Protein AF-A0A6B3RRK7-F1 (afdb_monomer_lite)

Organism: NCBI:txid2709381

Sequence (205 aa):
MFVSITADAVSEKAENPYTFQLMQGVANNYPEVLSYIQDWSSDAKEIDCDFGGHKSELLRVPVNRRLYTRWLNPWLAKQTAALWYYETKEILDKSKRISVTWLPVDTFIFSGAPIKICEILPFVGEMATRSQSFGSKFSYRYSLSNETDFGAFLIIYRDCVAGFAVVAPSEMFIRYNSQIRVGDLFRPVPGRGLEMCLELPLAIV

pLDDT: mean 74.02, std 15.11, range [36.28, 94.56]

Foldseek 3Di:
DKAKDFPCLVDPNVPDVPSVVVVVVCCVVPVVLVVQFPDFPPPWDWDWFDDPNDTTIIIIGDGHCCNQLVPVLVVLQLVVQVVCCVVPVDHADQQKKKFKDKQHQCNVGPPCVVVVVCVVQVDKDWDDDPPDPDPFIWIKTKDADPVFRKMWMWIHGPPRIIMIMIMGGLVVCQVVVVVGDQSRMWGQDPPPGIDGDNDRDHPPD

Structure (mmCIF, N/CA/C/O backbone):
data_AF-A0A6B3RRK7-F1
#
_entry.id   AF-A0A6B3RRK7-F1
#
loop_
_atom_site.group_PDB
_atom_site.id
_atom_site.type_symbol
_atom_site.label_atom_id
_atom_site.label_alt_id
_atom_site.label_comp_id
_atom_site.label_asym_id
_atom_site.label_entity_id
_atom_site.label_seq_id
_atom_site.pdbx_PDB_ins_code
_atom_site.Cartn_x
_atom_site.Cartn_y
_atom_site.Cartn_z
_atom_site.occupancy
_atom_site.B_iso_or_equiv
_atom_site.auth_seq_id
_atom_site.auth_comp_id
_atom_site.auth_asym_id
_atom_site.auth_atom_id
_atom_site.pdbx_PDB_model_num
ATOM 1 N N . MET A 1 1 ? -2.189 -3.900 -17.392 1.00 65.50 1 MET A N 1
ATOM 2 C CA . MET A 1 1 ? -1.811 -2.738 -16.548 1.00 65.50 1 MET A CA 1
ATOM 3 C C . MET A 1 1 ? -0.357 -2.446 -16.864 1.00 65.50 1 MET A C 1
ATOM 5 O O . MET A 1 1 ? 0.286 -3.348 -17.374 1.00 65.50 1 MET A O 1
ATOM 9 N N . PHE A 1 2 ? 0.150 -1.240 -16.638 1.00 64.75 2 PHE A N 1
ATOM 10 C CA . PHE A 1 2 ? 1.550 -0.929 -16.928 1.00 64.75 2 PHE A CA 1
ATOM 11 C C . PHE A 1 2 ? 2.255 -0.431 -15.673 1.00 64.75 2 PHE A C 1
ATOM 13 O O . PHE A 1 2 ? 1.616 0.208 -14.839 1.00 64.75 2 PHE A O 1
ATOM 20 N N . VAL A 1 3 ? 3.550 -0.708 -15.583 1.00 70.38 3 VAL A N 1
ATOM 21 C CA . VAL A 1 3 ? 4.480 -0.114 -14.617 1.00 70.38 3 VAL A CA 1
ATOM 22 C C . VAL A 1 3 ? 5.592 0.585 -15.371 1.00 70.3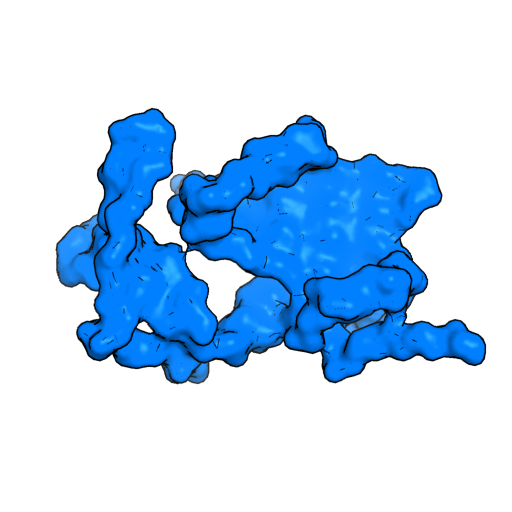8 3 VAL A C 1
ATOM 24 O O . VAL A 1 3 ? 5.990 0.114 -16.432 1.00 70.38 3 VAL A O 1
ATOM 27 N N . SER A 1 4 ? 6.090 1.685 -14.823 1.00 68.06 4 SER A N 1
ATOM 28 C CA . SER A 1 4 ? 7.314 2.315 -15.309 1.00 68.06 4 SER A CA 1
ATOM 29 C C . SER A 1 4 ? 8.470 1.880 -14.419 1.00 68.06 4 SER A C 1
ATOM 31 O O . SER A 1 4 ? 8.371 1.982 -13.197 1.00 68.06 4 SER A O 1
ATOM 33 N N . ILE A 1 5 ? 9.537 1.383 -15.029 1.00 68.06 5 ILE A N 1
ATOM 34 C CA . ILE A 1 5 ? 10.777 0.969 -14.368 1.00 68.06 5 ILE A CA 1
ATOM 35 C C . ILE A 1 5 ? 11.938 1.754 -14.972 1.00 68.06 5 ILE A C 1
ATOM 37 O O . ILE A 1 5 ? 11.874 2.138 -16.136 1.00 68.06 5 ILE A O 1
ATOM 41 N N . THR A 1 6 ? 12.982 2.039 -14.201 1.00 62.84 6 THR A N 1
ATOM 42 C CA . THR A 1 6 ? 14.175 2.710 -14.736 1.00 62.84 6 THR A CA 1
ATOM 43 C C . THR A 1 6 ? 14.865 1.803 -15.754 1.00 62.84 6 THR A C 1
ATOM 45 O O . THR A 1 6 ? 15.020 0.608 -15.501 1.00 62.84 6 THR A O 1
ATOM 48 N N . ALA A 1 7 ? 15.270 2.346 -16.908 1.00 59.44 7 ALA A N 1
ATOM 49 C CA . ALA A 1 7 ? 15.926 1.560 -17.959 1.00 59.44 7 ALA A CA 1
ATOM 50 C C . ALA A 1 7 ? 17.205 0.861 -17.447 1.00 59.44 7 ALA A C 1
ATOM 52 O O . ALA A 1 7 ? 17.462 -0.303 -17.765 1.00 59.44 7 ALA A O 1
ATOM 53 N N . ASP A 1 8 ? 17.932 1.519 -16.540 1.00 55.16 8 ASP A N 1
ATOM 54 C CA . ASP A 1 8 ? 19.133 0.987 -15.887 1.00 55.16 8 ASP A CA 1
ATOM 55 C C . ASP A 1 8 ? 18.874 -0.285 -15.067 1.00 55.16 8 ASP A C 1
ATOM 57 O O . ASP A 1 8 ? 19.744 -1.152 -14.998 1.00 55.16 8 ASP A O 1
ATOM 61 N N . ALA A 1 9 ? 17.679 -0.439 -14.479 1.00 52.75 9 ALA A N 1
ATOM 62 C CA . ALA A 1 9 ? 17.316 -1.619 -13.689 1.00 52.75 9 ALA A CA 1
ATOM 63 C C . ALA A 1 9 ? 17.072 -2.875 -14.545 1.00 52.75 9 ALA A C 1
ATOM 65 O O . ALA A 1 9 ? 16.989 -3.976 -14.001 1.00 52.75 9 ALA A O 1
ATOM 66 N N . VAL A 1 10 ? 16.941 -2.709 -15.865 1.00 49.12 10 VAL A N 1
ATOM 67 C CA . VAL A 1 10 ? 16.565 -3.766 -16.821 1.00 49.12 10 VAL A CA 1
ATOM 68 C C . VAL A 1 10 ? 17.665 -4.035 -17.842 1.00 49.12 10 VAL A C 1
ATOM 70 O O . VAL A 1 10 ? 17.650 -5.069 -18.506 1.00 49.12 10 VAL A O 1
ATOM 73 N N . SER A 1 11 ? 18.628 -3.124 -17.988 1.00 46.59 11 SER A N 1
ATOM 74 C CA . SER A 1 11 ? 19.741 -3.328 -18.908 1.00 46.59 11 SER A CA 1
ATOM 75 C C . SER A 1 11 ? 20.576 -4.551 -18.494 1.00 46.59 11 SER A C 1
ATOM 77 O O . SER A 1 11 ? 20.789 -4.797 -17.308 1.00 46.59 11 SER A O 1
ATOM 79 N N . GLU A 1 12 ? 21.140 -5.291 -19.457 1.00 44.94 12 GLU A N 1
ATOM 80 C CA . GLU A 1 12 ? 22.195 -6.293 -19.184 1.00 44.94 12 GLU A CA 1
ATOM 81 C C . GLU A 1 12 ? 23.424 -5.671 -18.482 1.00 44.94 12 GLU A C 1
ATOM 83 O O . GLU A 1 12 ? 24.279 -6.380 -17.956 1.00 44.94 12 GLU A O 1
ATOM 88 N N . LYS A 1 13 ? 23.488 -4.333 -18.449 1.00 39.78 13 LYS A N 1
ATOM 89 C CA . LYS A 1 13 ? 24.449 -3.508 -17.715 1.00 39.78 13 LYS A CA 1
ATOM 90 C C . LYS A 1 13 ? 23.949 -3.078 -16.333 1.00 39.78 13 LYS A C 1
ATOM 92 O O . LYS A 1 13 ? 24.547 -2.182 -15.746 1.00 39.78 13 LYS A O 1
ATOM 97 N N . ALA A 1 14 ? 22.877 -3.667 -15.799 1.00 48.19 14 ALA A N 1
ATOM 98 C CA . ALA A 1 14 ? 22.476 -3.467 -14.414 1.00 48.19 14 ALA A CA 1
ATOM 99 C C . ALA A 1 14 ? 23.582 -4.034 -13.507 1.00 48.19 14 ALA A C 1
ATOM 101 O O . ALA A 1 14 ? 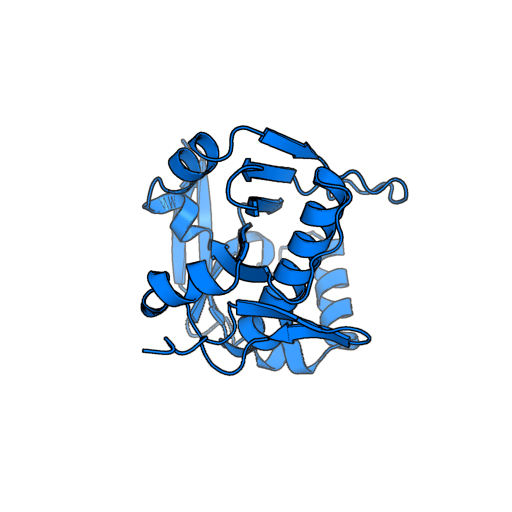23.519 -5.169 -13.037 1.00 48.19 14 ALA A O 1
ATOM 102 N N . GLU A 1 15 ? 24.614 -3.230 -13.252 1.00 48.38 15 GLU A N 1
ATOM 103 C CA . GLU A 1 15 ? 25.769 -3.516 -12.393 1.00 48.38 15 GLU A CA 1
ATOM 104 C C . GLU A 1 15 ? 25.382 -3.588 -10.907 1.00 48.38 15 GLU A C 1
ATOM 106 O O . GLU A 1 15 ? 26.195 -3.332 -10.020 1.00 48.38 15 GLU A O 1
ATOM 111 N N . ASN A 1 16 ? 24.130 -3.930 -10.598 1.00 57.41 16 ASN A N 1
ATOM 112 C CA . ASN A 1 16 ? 23.663 -4.098 -9.239 1.00 57.41 16 ASN A CA 1
ATOM 113 C C . ASN A 1 16 ? 23.412 -5.587 -8.939 1.00 57.41 16 ASN A C 1
ATOM 115 O O . ASN A 1 16 ? 22.267 -6.049 -9.026 1.00 57.41 16 ASN A O 1
ATOM 119 N N . PRO A 1 17 ? 24.461 -6.342 -8.536 1.00 62.97 17 PRO A N 1
ATOM 120 C CA . PRO A 1 17 ? 24.358 -7.736 -8.108 1.00 62.97 17 PRO A CA 1
ATOM 121 C C . PRO A 1 17 ? 23.223 -7.984 -7.114 1.00 62.97 17 PRO A C 1
ATOM 123 O O . PRO A 1 17 ? 22.649 -9.068 -7.086 1.00 62.97 17 PRO A O 1
ATOM 126 N N . TYR A 1 18 ? 22.876 -6.977 -6.310 1.00 64.88 18 TYR A N 1
ATOM 127 C CA . TYR A 1 18 ? 21.825 -7.074 -5.310 1.00 64.88 18 TYR A CA 1
ATOM 128 C C . TYR A 1 18 ? 20.420 -7.146 -5.919 1.00 64.88 18 TYR A C 1
ATOM 130 O O . TYR A 1 18 ? 19.630 -7.993 -5.508 1.00 64.88 18 TYR A O 1
ATOM 138 N N . THR A 1 19 ? 20.097 -6.316 -6.916 1.00 63.78 19 THR A N 1
ATOM 139 C CA . THR A 1 19 ? 18.787 -6.369 -7.594 1.00 63.78 19 THR A CA 1
ATOM 140 C C . THR A 1 19 ? 18.592 -7.722 -8.266 1.00 63.78 19 THR A C 1
ATOM 142 O O . THR A 1 19 ? 17.543 -8.347 -8.117 1.00 63.78 19 THR A O 1
ATOM 145 N N . PHE A 1 20 ? 19.638 -8.225 -8.922 1.00 65.62 20 PHE A N 1
ATOM 146 C CA . PHE A 1 20 ? 19.619 -9.546 -9.536 1.00 65.62 20 PHE A CA 1
ATOM 147 C C . PHE A 1 20 ? 19.437 -10.668 -8.499 1.00 65.62 20 PHE A C 1
ATOM 149 O O . PHE A 1 20 ? 18.592 -11.541 -8.683 1.00 65.62 20 PHE A O 1
ATOM 156 N N . GLN A 1 21 ? 20.151 -10.618 -7.367 1.00 68.94 21 GLN A N 1
ATOM 157 C CA . GLN A 1 21 ? 19.975 -11.569 -6.260 1.00 68.94 21 GLN A CA 1
ATOM 158 C C . GLN A 1 21 ? 18.568 -11.517 -5.653 1.00 68.94 21 GLN A C 1
ATOM 160 O O . GLN A 1 21 ? 17.997 -12.563 -5.348 1.00 68.94 21 GLN A O 1
ATOM 165 N N . LEU A 1 22 ? 17.985 -10.326 -5.495 1.00 69.50 22 LEU A N 1
ATOM 166 C CA . LEU A 1 22 ? 16.604 -10.169 -5.036 1.00 69.50 22 LEU A CA 1
ATOM 167 C C . LEU A 1 22 ? 15.618 -10.784 -6.026 1.00 69.50 22 LEU A C 1
ATOM 169 O O . LEU A 1 22 ? 14.738 -11.538 -5.617 1.00 69.50 22 LEU A O 1
ATOM 173 N N . MET A 1 23 ? 15.776 -10.501 -7.320 1.00 69.69 23 MET A N 1
ATOM 174 C CA . MET A 1 23 ? 14.937 -11.080 -8.369 1.00 69.69 23 MET A CA 1
ATOM 175 C C . MET A 1 23 ? 15.054 -12.604 -8.403 1.00 69.69 23 MET A C 1
ATOM 177 O O . MET A 1 23 ? 14.032 -13.281 -8.469 1.00 69.69 23 MET A O 1
ATOM 181 N N . GLN A 1 24 ? 16.266 -13.153 -8.274 1.00 69.56 24 GLN A N 1
ATOM 182 C CA . GLN A 1 24 ? 16.474 -14.596 -8.128 1.00 69.56 24 GLN A CA 1
ATOM 183 C C . GLN A 1 24 ? 15.821 -15.145 -6.859 1.00 69.56 24 GLN A C 1
ATOM 185 O O . GLN A 1 24 ? 15.190 -16.197 -6.893 1.00 69.56 24 GLN A O 1
ATOM 190 N N . GLY A 1 25 ? 15.925 -14.433 -5.737 1.00 75.19 25 GLY A N 1
ATOM 191 C CA . GLY A 1 25 ? 15.258 -14.803 -4.493 1.00 75.19 25 GLY A CA 1
ATOM 192 C C . GLY A 1 25 ? 13.742 -14.889 -4.665 1.00 75.19 25 GLY A C 1
ATOM 193 O O . GLY A 1 25 ? 13.133 -15.876 -4.254 1.00 75.19 25 GLY A O 1
ATOM 194 N N . VAL A 1 26 ? 13.133 -13.900 -5.323 1.00 76.50 26 VAL A N 1
ATOM 195 C CA . VAL A 1 26 ? 11.700 -13.910 -5.652 1.00 76.50 26 VAL A CA 1
ATOM 196 C C . VAL A 1 26 ? 11.370 -15.064 -6.598 1.00 76.50 26 VAL A C 1
ATOM 198 O O . VAL A 1 26 ? 10.445 -15.817 -6.313 1.00 76.50 26 VAL A O 1
ATOM 201 N N . ALA A 1 27 ? 12.148 -15.250 -7.665 1.00 77.25 27 ALA A N 1
ATOM 202 C CA . ALA A 1 27 ? 11.972 -16.330 -8.635 1.00 77.25 27 ALA A CA 1
ATOM 203 C C . ALA A 1 27 ? 12.003 -17.722 -7.987 1.00 77.25 27 ALA A C 1
ATOM 205 O O . ALA A 1 27 ? 11.181 -18.574 -8.310 1.00 77.25 27 ALA A O 1
ATOM 206 N N . ASN A 1 28 ? 12.928 -17.937 -7.050 1.00 78.62 28 ASN A N 1
ATOM 207 C CA . ASN A 1 28 ? 13.121 -19.223 -6.389 1.00 78.62 28 ASN A CA 1
ATOM 208 C C . ASN A 1 28 ? 12.021 -19.536 -5.369 1.00 78.62 28 ASN A C 1
ATOM 210 O O . ASN A 1 28 ? 11.637 -20.692 -5.223 1.00 78.62 28 ASN A O 1
ATOM 214 N N . ASN A 1 29 ? 11.529 -18.526 -4.646 1.00 80.06 29 ASN A N 1
ATOM 215 C CA . ASN A 1 29 ? 10.513 -18.730 -3.610 1.00 80.06 29 ASN A CA 1
ATOM 216 C C . ASN A 1 29 ? 9.085 -18.681 -4.165 1.00 80.06 29 ASN A C 1
ATOM 218 O O . ASN A 1 29 ? 8.205 -19.348 -3.629 1.00 80.06 29 ASN A O 1
ATOM 222 N N . TYR A 1 30 ? 8.861 -17.895 -5.220 1.00 83.31 30 TYR A N 1
ATOM 223 C CA . TYR A 1 30 ? 7.541 -17.609 -5.780 1.00 83.31 30 TYR A CA 1
ATOM 224 C C . TYR A 1 30 ? 7.589 -17.584 -7.315 1.00 83.31 30 TYR A C 1
ATOM 226 O O . TYR A 1 30 ? 7.363 -16.537 -7.934 1.00 83.31 30 TYR A O 1
ATOM 234 N N . PRO A 1 31 ? 7.901 -18.719 -7.964 1.00 80.94 31 PRO A N 1
ATOM 235 C CA . PRO A 1 31 ? 8.062 -18.786 -9.417 1.00 80.94 31 PRO A CA 1
ATOM 236 C C . PRO A 1 31 ? 6.804 -18.342 -10.179 1.00 80.94 31 PRO A C 1
ATOM 238 O O . PRO A 1 31 ? 6.892 -17.791 -11.276 1.00 80.94 31 PRO A O 1
ATOM 241 N N . GLU A 1 32 ? 5.617 -18.500 -9.590 1.00 81.38 32 GLU A N 1
ATOM 242 C CA . GLU A 1 32 ? 4.356 -18.036 -10.161 1.00 81.38 32 GLU A CA 1
ATOM 243 C C . GLU A 1 32 ? 4.278 -16.512 -10.309 1.00 81.38 32 GLU A C 1
ATOM 245 O O . GLU A 1 32 ? 3.539 -16.025 -11.167 1.00 81.38 32 GLU A O 1
ATOM 250 N N . VAL A 1 33 ? 5.034 -15.746 -9.514 1.00 79.25 33 VAL A N 1
ATOM 251 C CA . VAL A 1 33 ? 5.091 -14.280 -9.617 1.00 79.25 33 VAL A CA 1
ATOM 252 C C . VAL A 1 33 ? 5.673 -13.863 -10.959 1.00 79.25 33 VAL A C 1
ATOM 254 O O . VAL A 1 33 ? 5.165 -12.921 -11.565 1.00 79.25 33 VAL A O 1
ATOM 257 N N . LEU A 1 34 ? 6.662 -14.605 -11.466 1.00 76.62 34 LEU A N 1
ATOM 258 C CA . LEU A 1 34 ? 7.270 -14.333 -12.766 1.00 76.62 34 LEU A CA 1
ATOM 259 C C . LEU A 1 34 ? 6.254 -14.458 -13.903 1.00 76.62 34 LEU A C 1
ATOM 261 O O . LEU A 1 34 ? 6.286 -13.668 -14.835 1.00 76.62 34 LEU A O 1
ATOM 265 N N . SER A 1 35 ? 5.278 -15.366 -13.793 1.00 78.19 35 SER A N 1
ATOM 266 C CA . SER A 1 35 ? 4.213 -15.504 -14.800 1.00 78.19 35 SER A CA 1
ATOM 267 C C . SER A 1 35 ? 3.277 -14.289 -14.885 1.00 78.19 35 SER A C 1
ATOM 269 O O . SER A 1 35 ? 2.560 -14.107 -15.871 1.00 78.19 35 SER A O 1
ATOM 271 N N . TYR A 1 36 ? 3.243 -13.447 -13.847 1.00 75.81 36 TYR A N 1
ATOM 272 C CA . TYR A 1 36 ? 2.464 -12.206 -13.851 1.00 75.81 36 TYR A CA 1
ATOM 273 C C . TYR A 1 36 ? 3.192 -11.052 -14.521 1.00 75.81 36 TYR A C 1
ATOM 275 O O . TYR A 1 36 ? 2.610 -9.983 -14.728 1.00 75.81 36 TYR A O 1
ATOM 283 N N . ILE A 1 37 ? 4.449 -11.275 -14.857 1.00 71.56 37 ILE A N 1
ATOM 284 C CA . ILE A 1 37 ? 5.308 -10.312 -15.476 1.00 71.56 37 ILE A CA 1
ATOM 285 C C . ILE A 1 37 ? 5.429 -10.738 -16.950 1.00 71.56 37 ILE A C 1
ATOM 287 O O . ILE A 1 37 ? 6.001 -11.778 -17.254 1.00 71.56 37 ILE A O 1
ATOM 291 N N . GLN A 1 38 ? 4.748 -10.021 -17.854 1.00 64.44 38 GLN A N 1
ATOM 292 C CA . GLN A 1 38 ? 4.682 -10.399 -19.276 1.00 64.44 38 GLN A CA 1
ATOM 293 C C . GLN A 1 38 ? 6.051 -10.244 -19.940 1.00 64.44 38 GLN A C 1
ATOM 295 O O . GLN A 1 38 ? 6.885 -9.521 -19.415 1.00 64.44 38 GLN A O 1
ATOM 300 N N . ASP A 1 39 ? 6.283 -10.907 -21.073 1.00 60.88 39 ASP A N 1
ATOM 301 C CA . ASP A 1 39 ? 7.553 -10.832 -21.801 1.00 60.88 39 ASP A CA 1
ATOM 302 C C . ASP A 1 39 ? 7.866 -9.367 -22.175 1.00 60.88 39 ASP A C 1
ATOM 304 O O . ASP A 1 39 ? 7.186 -8.764 -23.008 1.00 60.88 39 ASP A O 1
ATOM 308 N N . TRP A 1 40 ? 8.836 -8.755 -21.484 1.00 58.69 40 TRP A N 1
ATOM 309 C CA . TRP A 1 40 ? 9.071 -7.300 -21.486 1.00 58.69 40 TRP A CA 1
ATOM 310 C C . TRP A 1 40 ? 9.437 -6.748 -22.856 1.00 58.69 40 TRP A C 1
ATOM 312 O O . TRP A 1 40 ? 9.195 -5.580 -23.133 1.00 58.69 40 TRP A O 1
ATOM 322 N N . SER A 1 41 ? 10.012 -7.586 -23.710 1.00 57.94 41 SER A N 1
ATOM 323 C CA . SER A 1 41 ? 10.687 -7.180 -24.940 1.00 57.94 41 SER A CA 1
ATOM 324 C C . SER A 1 41 ? 9.751 -6.728 -26.064 1.00 57.94 41 SER A C 1
ATOM 326 O O . SER A 1 41 ? 10.170 -5.951 -26.917 1.00 57.94 41 SER A O 1
ATOM 328 N N . SER A 1 42 ? 8.497 -7.188 -26.087 1.00 58.50 42 SER A N 1
ATOM 329 C CA . SER A 1 42 ? 7.603 -6.977 -27.241 1.00 58.50 42 SER A CA 1
ATOM 330 C C . SER A 1 42 ? 6.716 -5.733 -27.137 1.00 58.50 42 SER A C 1
ATOM 332 O O . SER A 1 42 ? 6.393 -5.135 -28.160 1.00 58.50 42 SER A O 1
ATOM 334 N N . ASP A 1 43 ? 6.375 -5.312 -25.916 1.00 63.41 43 ASP A N 1
ATOM 335 C CA . ASP A 1 43 ? 5.425 -4.221 -25.651 1.00 63.41 43 ASP A CA 1
ATOM 336 C C . ASP A 1 43 ? 5.991 -3.119 -24.734 1.00 63.41 43 ASP A C 1
ATOM 338 O O . ASP A 1 43 ? 5.268 -2.178 -24.377 1.00 63.41 43 ASP A O 1
ATOM 342 N N . ALA A 1 44 ? 7.265 -3.214 -24.327 1.00 68.81 44 ALA A N 1
ATOM 343 C CA . ALA A 1 44 ? 7.902 -2.145 -23.571 1.00 68.81 44 ALA A CA 1
ATOM 344 C C . ALA A 1 44 ? 8.026 -0.877 -24.420 1.00 68.81 44 ALA A C 1
ATOM 346 O O . ALA A 1 44 ? 8.431 -0.912 -25.581 1.00 68.81 44 ALA A O 1
ATOM 347 N N . LYS A 1 45 ? 7.676 0.262 -23.822 1.00 70.44 45 LYS A N 1
ATOM 348 C CA . LYS A 1 45 ? 7.856 1.581 -24.437 1.00 70.44 45 LYS A CA 1
ATOM 349 C C . LYS A 1 45 ? 8.782 2.418 -23.580 1.00 70.44 45 LYS A C 1
ATOM 351 O O . LYS A 1 45 ? 8.516 2.570 -22.390 1.00 70.44 45 LYS A O 1
ATOM 356 N N . GLU A 1 46 ? 9.818 2.972 -24.188 1.00 73.88 46 GLU A N 1
ATOM 357 C CA . GLU A 1 46 ? 10.639 4.004 -23.562 1.00 73.88 46 GLU A CA 1
ATOM 358 C C . GLU A 1 46 ? 9.804 5.274 -23.353 1.00 73.88 46 GLU A C 1
ATOM 360 O O . GLU A 1 46 ? 8.971 5.647 -24.186 1.00 73.88 46 GLU A O 1
ATOM 365 N N . ILE A 1 47 ? 9.979 5.899 -22.193 1.00 72.88 47 ILE A N 1
ATOM 366 C CA . ILE A 1 47 ? 9.323 7.135 -21.788 1.00 72.88 47 ILE A CA 1
ATOM 367 C C . ILE A 1 47 ? 10.378 8.047 -21.180 1.00 72.88 47 ILE A C 1
ATOM 369 O O . ILE A 1 47 ? 10.926 7.753 -20.116 1.00 72.88 47 ILE A O 1
ATOM 373 N N . ASP A 1 48 ? 10.584 9.192 -21.819 1.00 70.06 48 ASP A N 1
ATOM 374 C CA . ASP A 1 48 ? 11.404 10.266 -21.275 1.00 70.06 48 ASP A CA 1
ATOM 375 C C . ASP A 1 48 ? 10.662 10.975 -20.145 1.00 70.06 48 ASP A C 1
ATOM 377 O O . ASP A 1 48 ? 9.536 11.457 -20.314 1.00 70.06 48 ASP A O 1
ATOM 381 N N . CYS A 1 49 ? 11.300 11.046 -18.982 1.00 65.19 49 CYS A N 1
ATOM 382 C CA . CYS A 1 49 ? 10.730 11.642 -17.784 1.00 65.19 49 CYS A CA 1
ATOM 383 C C . CYS A 1 49 ? 11.643 12.751 -17.265 1.00 65.19 49 CYS A C 1
ATOM 3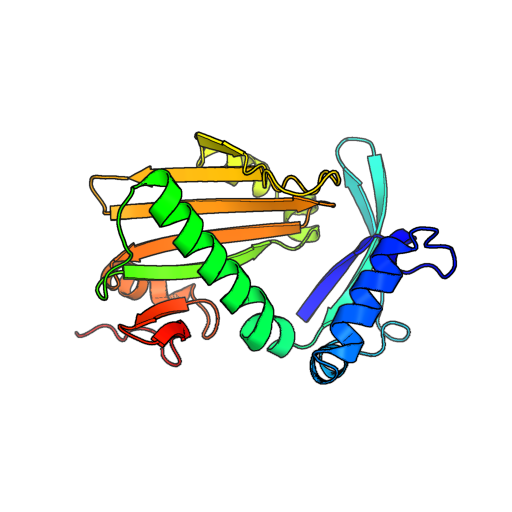85 O O . CYS A 1 49 ? 12.843 12.542 -17.121 1.00 65.19 49 CYS A O 1
ATOM 387 N N . ASP A 1 50 ? 11.079 13.923 -16.968 1.00 63.25 50 ASP A N 1
ATOM 388 C CA . ASP A 1 50 ? 11.812 15.039 -16.366 1.00 63.25 50 ASP A CA 1
ATOM 389 C C . ASP A 1 50 ? 11.496 15.137 -14.866 1.00 63.25 50 ASP A C 1
ATOM 391 O O . ASP A 1 50 ? 10.374 15.445 -14.457 1.00 63.25 50 ASP A O 1
ATOM 395 N N . PHE A 1 51 ? 12.506 14.872 -14.044 1.00 63.84 51 PHE A N 1
ATOM 396 C CA . PHE A 1 51 ? 12.488 14.972 -12.591 1.00 63.84 51 PHE A CA 1
ATOM 397 C C . PHE A 1 51 ? 13.078 16.314 -12.138 1.00 63.84 51 PHE A C 1
ATOM 399 O O . PHE A 1 51 ? 14.148 16.366 -11.532 1.00 63.84 51 PHE A O 1
ATOM 406 N N . GLY A 1 52 ? 12.393 17.419 -12.442 1.00 58.34 52 GLY A N 1
ATOM 407 C CA . GLY A 1 52 ? 12.798 18.750 -11.973 1.00 58.34 52 GLY A CA 1
ATOM 408 C C . GLY A 1 52 ? 14.149 19.214 -12.531 1.00 58.34 52 GLY A C 1
ATOM 409 O O . GLY A 1 52 ? 14.962 19.765 -11.794 1.00 58.34 52 GLY A O 1
ATOM 410 N N . GLY A 1 53 ? 14.389 18.974 -13.820 1.00 58.12 53 GLY A N 1
ATOM 411 C CA . GLY A 1 53 ? 15.632 19.264 -14.536 1.00 58.12 53 GLY A CA 1
ATOM 412 C C . GLY A 1 53 ? 16.505 18.029 -14.783 1.00 58.12 53 GLY A C 1
ATOM 413 O O . GLY A 1 53 ? 17.479 18.111 -15.533 1.00 58.12 53 GLY A O 1
ATOM 414 N N . HIS A 1 54 ? 16.162 16.883 -14.189 1.00 58.31 54 HIS A N 1
ATOM 415 C CA . HIS A 1 54 ? 16.846 15.612 -14.408 1.00 58.31 54 HIS A CA 1
ATOM 416 C C . HIS A 1 54 ? 16.045 14.731 -15.361 1.00 58.31 54 HIS A C 1
ATOM 418 O O . HIS A 1 54 ? 15.026 14.161 -14.983 1.00 58.31 54 HIS A O 1
ATOM 424 N N . LYS A 1 55 ? 16.519 14.601 -16.600 1.00 65.38 55 LYS A N 1
ATOM 425 C CA . LYS A 1 55 ? 15.939 13.659 -17.558 1.00 65.38 55 LYS A CA 1
ATOM 426 C C . LYS A 1 55 ? 16.372 12.238 -17.214 1.00 65.38 55 LYS A C 1
ATOM 428 O O . LYS A 1 55 ? 17.571 11.986 -17.124 1.00 65.38 55 LYS A O 1
ATOM 433 N N . SER A 1 56 ? 15.410 11.334 -17.084 1.00 67.62 56 SER A N 1
ATOM 434 C CA . SER A 1 56 ? 15.665 9.898 -16.981 1.00 67.62 56 SER A CA 1
ATOM 435 C C . SER A 1 56 ? 14.795 9.128 -17.964 1.00 67.62 56 SER A C 1
ATOM 437 O O . SER A 1 56 ? 13.636 9.479 -18.198 1.00 67.62 56 SER A O 1
ATOM 439 N N . GLU A 1 57 ? 15.352 8.043 -18.489 1.00 68.06 57 GLU A N 1
ATOM 440 C CA . GLU A 1 57 ? 14.667 7.114 -19.382 1.00 68.06 57 GLU A CA 1
ATOM 441 C C . GLU A 1 57 ? 13.988 6.013 -18.556 1.00 68.06 57 GLU A C 1
ATOM 443 O O . GLU A 1 57 ? 14.624 5.291 -17.776 1.00 68.06 57 GLU A O 1
ATOM 448 N N . LEU A 1 58 ? 12.667 5.896 -18.698 1.00 73.88 58 LEU A N 1
ATOM 449 C CA . LEU A 1 58 ? 11.881 4.827 -18.087 1.00 73.88 58 LEU A CA 1
ATOM 450 C C . LEU A 1 58 ? 11.379 3.858 -19.152 1.00 73.88 58 LEU A C 1
ATOM 452 O O . LEU A 1 58 ? 10.967 4.262 -20.232 1.00 73.88 58 LEU A O 1
ATOM 456 N N . LEU A 1 59 ? 11.311 2.578 -18.812 1.00 73.56 59 LEU A N 1
ATOM 457 C CA . LEU A 1 59 ? 10.624 1.562 -19.596 1.00 73.56 59 LEU A CA 1
ATOM 458 C C . LEU A 1 59 ? 9.234 1.330 -19.015 1.00 73.56 59 LEU A C 1
ATOM 460 O O . LEU A 1 59 ? 9.075 0.975 -17.848 1.00 73.56 59 LEU A O 1
ATOM 464 N N . ARG A 1 60 ? 8.202 1.504 -19.837 1.00 74.44 60 ARG A N 1
ATOM 465 C CA . ARG A 1 60 ? 6.829 1.153 -19.488 1.00 74.44 60 ARG A CA 1
ATOM 466 C C . ARG A 1 60 ? 6.552 -0.281 -19.885 1.00 74.44 60 ARG A C 1
ATOM 468 O O . ARG A 1 60 ? 6.432 -0.580 -21.066 1.00 74.44 60 ARG A O 1
ATOM 475 N N . VAL A 1 61 ? 6.375 -1.139 -18.893 1.00 75.56 61 VAL A N 1
ATOM 476 C CA . VAL A 1 61 ? 6.242 -2.584 -19.059 1.00 75.56 61 VAL A CA 1
ATOM 477 C C . VAL A 1 61 ? 4.825 -3.037 -18.715 1.00 75.56 61 VAL A C 1
ATOM 479 O O . VAL A 1 61 ? 4.280 -2.621 -17.682 1.00 75.56 61 VAL A O 1
ATOM 482 N N . PRO A 1 62 ? 4.190 -3.882 -19.545 1.00 72.94 62 PRO A N 1
ATOM 483 C CA . PRO A 1 62 ? 2.897 -4.440 -19.205 1.00 72.94 62 PRO A CA 1
ATOM 484 C C . PRO A 1 62 ? 3.033 -5.501 -18.104 1.00 72.94 62 PRO A C 1
ATOM 486 O O . PRO A 1 62 ? 3.863 -6.405 -18.142 1.00 72.94 62 PRO A O 1
ATOM 489 N N . VAL A 1 63 ? 2.172 -5.394 -17.098 1.00 77.12 63 VAL A N 1
ATOM 490 C CA . VAL A 1 63 ? 2.082 -6.330 -15.978 1.00 77.12 63 VAL A CA 1
ATOM 491 C C . VAL A 1 63 ? 0.659 -6.830 -15.800 1.00 77.12 63 VAL A C 1
ATOM 493 O O . VAL A 1 63 ? -0.341 -6.114 -15.996 1.00 77.12 63 VAL A O 1
ATOM 496 N N . ASN A 1 64 ? 0.563 -8.094 -15.399 1.00 83.06 64 ASN A N 1
ATOM 497 C CA . ASN A 1 64 ? -0.698 -8.730 -15.087 1.00 83.06 64 ASN A CA 1
ATOM 498 C C . ASN A 1 64 ? -1.263 -8.138 -13.790 1.00 83.06 64 ASN A C 1
ATOM 500 O O . ASN A 1 64 ? -0.590 -8.079 -12.761 1.00 83.06 64 ASN A O 1
ATOM 504 N N . ARG A 1 65 ? -2.547 -7.763 -13.810 1.00 81.25 65 ARG A N 1
ATOM 505 C CA . ARG A 1 65 ? -3.257 -7.227 -12.636 1.00 81.25 65 ARG A CA 1
ATOM 506 C C . ARG A 1 65 ? -3.178 -8.159 -11.419 1.00 81.25 65 ARG A C 1
ATOM 508 O O . ARG A 1 65 ? -3.236 -7.682 -10.290 1.00 81.25 65 ARG A O 1
ATOM 515 N N . ARG A 1 66 ? -3.013 -9.470 -11.631 1.00 84.38 66 ARG A N 1
ATOM 516 C CA . ARG A 1 66 ? -2.852 -10.459 -10.555 1.00 84.38 66 ARG A CA 1
ATOM 517 C C . ARG A 1 66 ? -1.644 -10.184 -9.661 1.00 84.38 66 ARG A C 1
ATOM 519 O O . ARG A 1 66 ? -1.741 -10.481 -8.474 1.00 84.38 66 ARG A O 1
ATOM 526 N N . LEU A 1 67 ? -0.569 -9.586 -10.185 1.00 84.00 67 LEU A N 1
ATOM 527 C CA . LEU A 1 67 ? 0.583 -9.168 -9.381 1.00 84.00 67 LEU A CA 1
ATOM 528 C C . LEU A 1 67 ? 0.151 -8.183 -8.287 1.00 84.00 67 LEU A C 1
ATOM 530 O O . LEU A 1 67 ? 0.464 -8.361 -7.115 1.00 84.00 67 LEU A O 1
ATOM 534 N N . TYR A 1 68 ? -0.669 -7.199 -8.649 1.00 85.00 68 TYR A N 1
ATOM 535 C CA . TYR A 1 68 ? -1.194 -6.231 -7.693 1.00 85.00 68 TYR A CA 1
ATOM 536 C C . TYR A 1 68 ? -2.130 -6.877 -6.686 1.00 85.00 68 TYR A C 1
ATOM 538 O O . TYR A 1 68 ? -1.888 -6.827 -5.485 1.00 85.00 68 TYR A O 1
ATOM 546 N N . THR A 1 69 ? -3.173 -7.547 -7.168 1.00 84.69 69 THR A N 1
ATOM 547 C CA . THR A 1 69 ? -4.236 -8.042 -6.287 1.00 84.69 69 THR A CA 1
ATOM 548 C C . THR A 1 69 ? -3.777 -9.173 -5.367 1.00 84.69 69 THR A C 1
ATOM 550 O O . THR A 1 69 ? -4.331 -9.332 -4.287 1.00 84.69 69 THR A O 1
ATOM 553 N N . ARG A 1 70 ? -2.796 -9.989 -5.785 1.00 85.31 70 ARG A N 1
ATOM 554 C CA . ARG A 1 70 ? -2.337 -11.156 -5.008 1.00 85.31 70 ARG A CA 1
ATOM 555 C C . ARG A 1 70 ? -1.077 -10.892 -4.187 1.00 85.31 70 ARG A C 1
ATOM 557 O O . ARG A 1 70 ? -0.878 -11.592 -3.202 1.00 85.31 70 ARG A O 1
ATOM 564 N N . TRP A 1 71 ? -0.261 -9.907 -4.567 1.00 86.25 71 TRP A N 1
ATOM 565 C CA . TRP A 1 71 ? 1.041 -9.666 -3.938 1.00 86.25 71 TRP A CA 1
ATOM 566 C C . TRP A 1 71 ? 1.186 -8.240 -3.424 1.00 86.25 71 TRP A C 1
ATOM 568 O O . TRP A 1 71 ? 1.279 -8.032 -2.214 1.00 86.25 71 TRP A O 1
ATOM 578 N N . LEU A 1 72 ? 1.164 -7.253 -4.323 1.00 87.44 72 LEU A N 1
ATOM 579 C CA . LEU A 1 72 ? 1.543 -5.883 -3.970 1.00 87.44 72 LEU A CA 1
ATOM 580 C C . LEU A 1 72 ? 0.509 -5.186 -3.074 1.00 87.44 72 LEU A C 1
ATOM 582 O O . LEU A 1 72 ? 0.883 -4.562 -2.085 1.00 87.44 72 LEU A O 1
ATOM 586 N N . ASN A 1 73 ? -0.787 -5.304 -3.371 1.00 91.19 73 ASN A N 1
ATOM 587 C CA . ASN A 1 73 ? -1.847 -4.697 -2.561 1.00 91.19 73 ASN A CA 1
ATOM 588 C C . ASN A 1 73 ? -1.938 -5.333 -1.160 1.00 91.19 73 ASN A C 1
ATOM 590 O O . ASN A 1 73 ? -1.940 -4.583 -0.183 1.00 91.19 73 ASN A O 1
ATOM 594 N N . PRO A 1 74 ? -1.932 -6.678 -1.007 1.00 91.62 74 PRO A N 1
ATOM 595 C CA . PRO A 1 74 ? -1.862 -7.295 0.318 1.00 91.62 74 PRO A CA 1
ATOM 596 C C . PRO A 1 74 ? -0.627 -6.880 1.123 1.00 91.62 74 PRO A C 1
ATOM 598 O O . PRO A 1 74 ? -0.712 -6.725 2.341 1.00 91.62 74 PRO A O 1
ATOM 601 N N . TRP A 1 75 ? 0.523 -6.705 0.468 1.00 90.38 75 TRP A N 1
ATOM 602 C CA . TRP A 1 75 ? 1.745 -6.244 1.125 1.00 90.38 75 TRP A CA 1
ATOM 603 C C . TRP A 1 75 ? 1.624 -4.798 1.613 1.00 90.38 75 TRP A C 1
ATOM 605 O O . TRP A 1 75 ? 1.900 -4.528 2.782 1.00 90.38 75 TRP A O 1
ATOM 615 N N . LEU A 1 76 ? 1.133 -3.898 0.757 1.00 92.06 76 LEU A N 1
ATOM 616 C CA . LEU A 1 76 ? 0.889 -2.501 1.107 1.00 92.06 76 LEU A CA 1
ATOM 617 C C . LEU A 1 76 ? -0.113 -2.387 2.265 1.00 92.06 76 LEU A C 1
ATOM 619 O O . LEU A 1 76 ? 0.168 -1.708 3.244 1.00 92.06 76 LEU A O 1
ATOM 623 N N . ALA A 1 77 ? -1.215 -3.142 2.232 1.00 94.31 77 ALA A N 1
ATOM 624 C CA . ALA A 1 77 ? -2.211 -3.139 3.305 1.00 94.31 77 ALA A CA 1
ATOM 625 C C . ALA A 1 77 ? -1.623 -3.586 4.655 1.00 94.31 77 ALA A C 1
ATOM 627 O O . ALA A 1 77 ? -1.930 -3.001 5.695 1.00 94.31 77 ALA A O 1
ATOM 628 N N . LYS A 1 78 ? -0.739 -4.595 4.652 1.00 93.38 78 LYS A N 1
ATOM 629 C CA . LYS A 1 78 ? -0.026 -5.041 5.860 1.00 93.38 78 LYS A CA 1
ATOM 630 C C . LYS A 1 78 ? 0.916 -3.968 6.397 1.00 93.38 78 LYS A C 1
ATOM 632 O O . LYS A 1 78 ? 0.956 -3.764 7.608 1.00 93.38 78 LYS A O 1
ATOM 637 N N . GLN A 1 79 ? 1.645 -3.272 5.525 1.00 92.62 79 GLN A N 1
ATOM 638 C CA . GLN A 1 79 ? 2.477 -2.145 5.952 1.00 92.62 79 GLN A CA 1
ATOM 639 C C . GLN A 1 79 ? 1.639 -1.020 6.535 1.00 92.62 79 GLN A C 1
ATOM 641 O O . GLN A 1 79 ? 1.969 -0.523 7.603 1.00 92.62 79 GLN A O 1
ATOM 646 N N . THR A 1 80 ? 0.526 -0.664 5.895 1.00 94.00 80 THR A N 1
ATOM 647 C CA . THR A 1 80 ? -0.390 0.350 6.418 1.00 94.00 80 THR A CA 1
ATOM 648 C C . THR A 1 80 ? -0.935 -0.039 7.787 1.00 94.00 80 THR A C 1
ATOM 650 O O . THR A 1 80 ? -0.963 0.800 8.676 1.00 94.00 80 THR A O 1
ATOM 653 N N . ALA A 1 81 ? -1.305 -1.304 8.006 1.00 94.56 81 ALA A N 1
ATOM 654 C CA . ALA A 1 81 ? -1.730 -1.773 9.325 1.00 94.56 81 ALA A CA 1
ATOM 655 C C . ALA A 1 81 ? -0.616 -1.662 10.381 1.00 94.56 81 ALA A C 1
ATOM 657 O O . ALA A 1 81 ? -0.879 -1.274 11.519 1.00 94.56 81 ALA A O 1
ATOM 658 N N . ALA A 1 82 ? 0.628 -1.975 10.008 1.00 92.81 82 ALA A N 1
ATOM 659 C CA . ALA A 1 82 ? 1.777 -1.817 10.893 1.00 92.81 82 ALA A CA 1
ATOM 660 C C . ALA A 1 82 ? 2.059 -0.339 11.211 1.00 92.81 82 ALA A C 1
ATOM 662 O O . ALA A 1 82 ? 2.312 -0.009 12.367 1.00 92.81 82 ALA A O 1
ATOM 663 N N . LEU A 1 83 ? 1.971 0.546 10.214 1.00 92.06 83 LEU A N 1
ATOM 664 C CA . LEU A 1 83 ? 2.126 1.993 10.381 1.00 92.06 83 LEU A CA 1
ATOM 665 C C . LEU A 1 83 ? 1.006 2.581 11.236 1.00 92.06 83 LEU A C 1
ATOM 667 O O . LEU A 1 83 ? 1.285 3.349 12.149 1.00 92.06 83 LEU A O 1
ATOM 671 N N . TRP A 1 84 ? -0.240 2.158 11.015 1.00 92.69 84 TRP A N 1
ATOM 672 C CA . TRP A 1 84 ? -1.372 2.532 11.857 1.00 92.69 84 TRP A CA 1
ATOM 673 C C . TRP A 1 84 ? -1.089 2.211 13.322 1.00 92.69 84 TRP A C 1
ATOM 675 O O . TRP A 1 84 ? -1.157 3.099 14.167 1.00 92.69 84 TRP A O 1
ATOM 685 N N . TYR A 1 85 ? -0.710 0.966 13.625 1.00 92.81 85 TYR A N 1
ATOM 686 C CA . TYR A 1 85 ? -0.367 0.573 14.991 1.00 92.81 85 TYR A CA 1
ATOM 687 C C . TYR A 1 85 ? 0.846 1.345 15.521 1.00 92.81 85 TYR A C 1
ATOM 689 O O . TYR A 1 85 ? 0.881 1.726 16.688 1.00 92.81 85 TYR A O 1
ATOM 697 N N . TYR A 1 86 ? 1.853 1.592 14.684 1.00 90.94 86 TYR A N 1
ATOM 698 C CA . TYR A 1 86 ? 3.041 2.327 15.095 1.00 90.94 86 TYR A CA 1
ATOM 699 C C . TYR A 1 86 ? 2.707 3.759 15.532 1.00 90.94 86 TYR A C 1
ATOM 701 O O . TYR A 1 86 ? 3.189 4.175 16.587 1.00 90.94 86 TYR A O 1
ATOM 709 N N . GLU A 1 87 ? 1.855 4.462 14.787 1.00 89.56 87 GLU A N 1
ATOM 710 C CA . GLU A 1 87 ? 1.486 5.854 15.071 1.00 89.56 87 GLU A CA 1
ATOM 711 C C . GLU A 1 87 ? 0.399 5.985 16.149 1.00 89.56 87 GLU A C 1
ATOM 713 O O . GLU A 1 87 ? 0.493 6.851 17.013 1.00 89.56 87 GLU A O 1
ATOM 718 N N . THR A 1 88 ? -0.615 5.114 16.145 1.00 90.56 88 THR A N 1
ATOM 719 C CA . THR A 1 88 ? -1.784 5.229 17.046 1.00 90.56 88 THR A CA 1
ATOM 720 C C . THR A 1 88 ? -1.672 4.383 18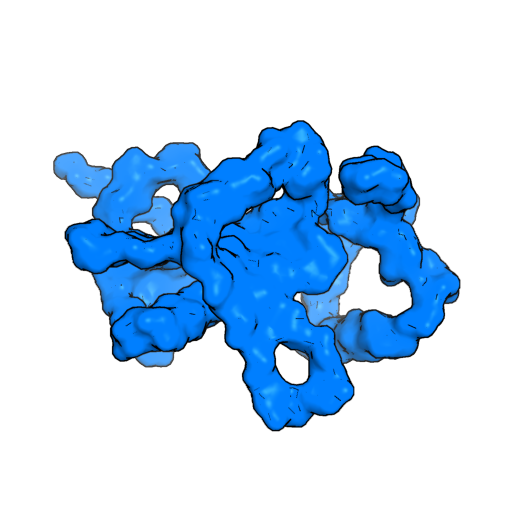.312 1.00 90.56 88 THR A C 1
ATOM 722 O O . THR A 1 88 ? -2.348 4.649 19.298 1.00 90.56 88 THR A O 1
ATOM 725 N N . LYS A 1 89 ? -0.830 3.340 18.294 1.00 91.75 89 LYS A N 1
ATOM 726 C CA . LYS A 1 89 ? -0.804 2.237 19.277 1.00 91.75 89 LYS A CA 1
ATOM 727 C C . LYS A 1 89 ? -2.099 1.423 19.350 1.00 91.75 89 LYS A C 1
ATOM 729 O O . LYS A 1 89 ? -2.244 0.586 20.240 1.00 91.75 89 LYS A O 1
ATOM 734 N N . GLU A 1 90 ? -2.993 1.591 18.381 1.00 91.19 90 GLU A N 1
ATOM 735 C CA . GLU A 1 90 ? -4.257 0.871 18.300 1.00 91.19 90 GLU A CA 1
ATOM 736 C C . GLU A 1 90 ? -4.200 -0.258 17.275 1.00 91.19 90 GLU A C 1
ATOM 738 O O . GLU A 1 90 ? -3.613 -0.140 16.196 1.00 91.19 90 GLU A O 1
ATOM 743 N N . ILE A 1 91 ? -4.844 -1.375 17.602 1.00 90.81 91 ILE A N 1
ATOM 744 C CA . ILE A 1 91 ? -5.032 -2.478 16.660 1.00 90.81 91 ILE A CA 1
ATOM 745 C C . ILE A 1 91 ? -6.261 -2.171 15.806 1.00 90.81 91 ILE A C 1
ATOM 747 O O . ILE A 1 91 ? -7.314 -1.814 16.329 1.00 90.81 91 ILE A O 1
ATOM 751 N N . LEU A 1 92 ? -6.140 -2.360 14.490 1.00 90.88 92 LEU A N 1
ATOM 752 C CA . LEU A 1 92 ? -7.264 -2.240 13.566 1.00 90.88 92 LEU A CA 1
ATOM 753 C C . LEU A 1 92 ? -8.368 -3.244 13.909 1.00 90.88 92 LEU A C 1
ATOM 755 O O . LEU A 1 92 ? -8.182 -4.457 13.784 1.00 90.88 92 LEU A O 1
ATOM 759 N N . ASP A 1 93 ? -9.529 -2.734 14.302 1.00 90.12 93 ASP A N 1
ATOM 760 C CA . ASP A 1 93 ? -10.693 -3.554 14.607 1.00 90.12 93 ASP A CA 1
ATOM 761 C C . ASP A 1 93 ? -11.529 -3.890 13.358 1.00 90.12 93 ASP A C 1
ATOM 763 O O . ASP A 1 93 ? -11.340 -3.357 12.263 1.00 90.12 93 ASP A O 1
ATOM 767 N N . LYS A 1 94 ? -12.516 -4.774 13.534 1.00 90.50 94 LYS A N 1
ATOM 768 C CA . LYS A 1 94 ? -13.408 -5.241 12.459 1.00 90.50 94 LYS A CA 1
ATOM 769 C C . LYS A 1 94 ? -14.264 -4.139 11.812 1.00 90.50 94 LYS A C 1
ATOM 771 O O . LYS A 1 94 ? -14.848 -4.397 10.755 1.00 90.50 94 LYS A O 1
ATOM 776 N N . SER A 1 95 ? -14.391 -2.965 12.433 1.00 89.62 95 SER A N 1
ATOM 777 C CA . SER A 1 95 ? -15.163 -1.839 11.895 1.00 89.62 95 SER A CA 1
ATOM 778 C C . SER A 1 95 ? -14.379 -1.068 10.832 1.00 89.62 95 SER A C 1
ATOM 780 O O . SER A 1 95 ? -14.980 -0.492 9.926 1.00 89.62 95 SER A O 1
ATOM 782 N N . LYS A 1 96 ? -13.045 -1.144 10.860 1.00 90.81 96 LYS A N 1
ATOM 783 C CA . LYS A 1 96 ? -12.158 -0.439 9.930 1.00 90.81 96 LYS A CA 1
ATOM 784 C C . LYS A 1 96 ? -11.879 -1.222 8.654 1.00 90.81 96 LYS A C 1
ATOM 786 O O . LYS A 1 96 ? -11.959 -2.455 8.597 1.00 90.81 96 LYS A O 1
ATOM 791 N N . ARG A 1 97 ? -11.518 -0.494 7.603 1.00 93.06 97 ARG A N 1
ATOM 792 C CA . ARG A 1 97 ? -10.984 -1.036 6.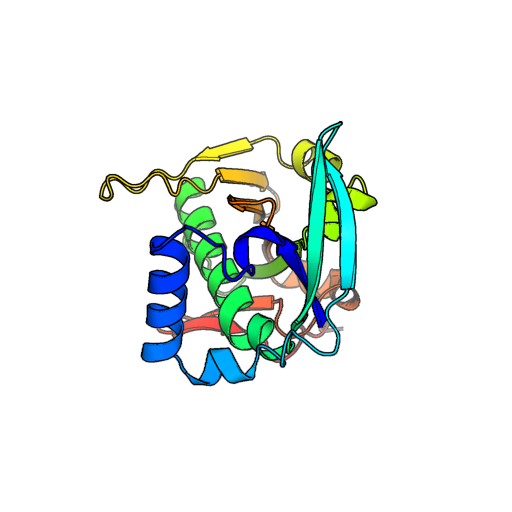350 1.00 93.06 97 ARG A CA 1
ATOM 793 C C . ARG A 1 97 ? -9.739 -0.266 5.942 1.00 93.06 97 ARG A C 1
ATOM 795 O O . ARG A 1 97 ? -9.560 0.884 6.331 1.00 93.06 97 ARG A O 1
ATOM 802 N N . ILE A 1 98 ? -8.912 -0.918 5.135 1.00 94.19 98 ILE A N 1
ATOM 803 C CA . ILE A 1 98 ? -7.739 -0.323 4.504 1.00 94.19 98 ILE A CA 1
ATOM 804 C C . ILE A 1 98 ? -7.969 -0.329 2.998 1.00 94.19 98 ILE A C 1
ATOM 806 O O . ILE A 1 98 ? -8.086 -1.402 2.411 1.00 94.19 98 ILE A O 1
ATOM 810 N N . SER A 1 99 ? -8.032 0.841 2.376 1.00 92.75 99 SER A N 1
ATOM 811 C CA . SER A 1 99 ? -7.950 0.974 0.923 1.00 92.75 99 SER A CA 1
ATOM 812 C C . SER A 1 99 ? -6.508 1.254 0.539 1.00 92.75 99 SER A C 1
ATOM 814 O O . SER A 1 99 ? -5.868 2.096 1.161 1.00 92.75 99 SER A O 1
ATOM 816 N N . VAL A 1 100 ? -5.999 0.590 -0.490 1.00 91.81 100 VAL A N 1
ATOM 817 C CA . VAL A 1 100 ? -4.632 0.772 -0.977 1.00 91.81 100 VAL A CA 1
ATOM 818 C C . VAL A 1 100 ? -4.638 1.057 -2.466 1.00 91.81 100 VAL A C 1
ATOM 820 O O . VAL A 1 100 ? -5.440 0.507 -3.212 1.00 91.81 100 VAL A O 1
ATOM 823 N N . THR A 1 101 ? -3.720 1.896 -2.913 1.00 87.62 101 THR A N 1
ATOM 824 C CA . THR A 1 101 ? -3.458 2.094 -4.329 1.00 87.62 101 THR A CA 1
ATOM 825 C C . THR A 1 101 ? -1.976 2.332 -4.531 1.00 87.62 101 THR A C 1
ATOM 827 O O . THR A 1 101 ? -1.317 2.996 -3.732 1.00 87.62 101 THR A O 1
ATOM 830 N N . TRP A 1 102 ? -1.437 1.780 -5.606 1.00 85.25 102 TRP A N 1
ATOM 831 C CA . TRP A 1 102 ? -0.080 2.097 -6.015 1.00 85.25 102 TRP A CA 1
ATOM 832 C C . TRP A 1 102 ? -0.109 3.327 -6.896 1.00 85.25 102 TRP A C 1
ATOM 834 O O . TRP A 1 102 ? -0.953 3.444 -7.783 1.00 85.25 102 TRP A O 1
ATOM 844 N N . LEU A 1 103 ? 0.822 4.232 -6.640 1.00 79.69 103 LEU A N 1
ATOM 845 C CA . LEU A 1 103 ? 1.042 5.425 -7.429 1.00 79.69 103 LEU A CA 1
ATOM 846 C C . LEU A 1 103 ? 2.220 5.128 -8.365 1.00 79.69 103 LEU A C 1
ATOM 848 O O . LEU A 1 103 ? 3.371 5.147 -7.918 1.00 79.69 103 LEU A O 1
ATOM 852 N N . PRO A 1 104 ? 1.956 4.761 -9.632 1.00 68.19 104 PRO A N 1
ATOM 853 C CA . PRO A 1 104 ? 3.020 4.535 -10.593 1.00 68.19 104 PRO A CA 1
ATOM 854 C C . PRO A 1 104 ? 3.786 5.835 -10.861 1.00 68.19 104 PRO A C 1
ATOM 856 O O . PRO A 1 104 ? 3.280 6.940 -10.661 1.00 68.19 104 PRO A O 1
ATOM 859 N N . VAL A 1 105 ? 5.038 5.691 -11.290 1.00 66.69 105 VAL A N 1
ATOM 860 C CA . VAL A 1 105 ? 5.983 6.803 -11.467 1.00 66.69 105 VAL A CA 1
ATOM 861 C C . VAL A 1 105 ? 5.437 7.862 -12.440 1.00 66.69 105 VAL A C 1
ATOM 863 O O . VAL A 1 105 ? 5.621 9.054 -12.228 1.00 66.69 105 VAL A O 1
ATOM 866 N N . ASP A 1 106 ? 4.658 7.462 -13.446 1.00 62.09 106 ASP A N 1
ATOM 867 C CA . ASP A 1 106 ? 3.948 8.379 -14.351 1.00 62.09 106 ASP A CA 1
ATOM 868 C C . ASP A 1 106 ? 2.943 9.295 -13.621 1.00 62.09 106 ASP A C 1
ATOM 870 O O . ASP A 1 106 ? 2.821 10.477 -13.942 1.00 62.09 106 ASP A O 1
ATOM 874 N N . THR A 1 107 ? 2.276 8.799 -12.579 1.00 64.81 107 THR A N 1
ATOM 875 C CA . THR A 1 107 ? 1.407 9.606 -11.712 1.00 64.81 107 THR A CA 1
ATOM 876 C C . THR A 1 107 ? 2.230 10.635 -10.945 1.00 64.81 107 THR A C 1
ATOM 878 O O . THR A 1 107 ? 1.767 11.763 -10.758 1.00 64.81 107 THR A O 1
ATOM 881 N N . PHE A 1 108 ? 3.463 10.289 -10.564 1.00 62.00 108 PHE A N 1
ATOM 882 C CA . PHE A 1 108 ? 4.379 11.236 -9.939 1.00 62.00 108 PHE A CA 1
ATOM 883 C C . PHE A 1 108 ? 4.836 12.344 -10.887 1.00 62.00 108 PHE A C 1
ATOM 885 O O . PHE A 1 108 ? 4.906 13.503 -10.482 1.00 62.00 108 PHE A O 1
ATOM 892 N N . ILE A 1 109 ? 5.093 11.992 -12.144 1.00 59.97 109 ILE A N 1
ATOM 893 C CA . ILE A 1 109 ? 5.694 12.887 -13.136 1.00 59.97 109 ILE A CA 1
ATOM 894 C C . ILE A 1 109 ? 4.658 13.815 -13.776 1.00 59.97 109 ILE A C 1
ATOM 896 O O . ILE A 1 109 ? 4.883 15.017 -13.880 1.00 59.97 109 ILE A O 1
ATOM 900 N N . PHE A 1 110 ? 3.511 13.285 -14.207 1.00 56.47 110 PHE A N 1
ATOM 901 C CA . PHE A 1 110 ? 2.647 14.002 -15.152 1.00 56.47 110 PHE A CA 1
ATOM 902 C C . PHE A 1 110 ? 1.452 14.724 -14.515 1.00 56.47 110 PHE A C 1
ATOM 904 O O . PHE A 1 110 ? 0.804 15.523 -15.186 1.00 56.47 110 PHE A O 1
ATOM 911 N N . SER A 1 111 ? 1.125 14.463 -13.244 1.00 56.78 111 SER A N 1
ATOM 912 C CA . SER A 1 111 ? -0.158 14.909 -12.668 1.00 56.78 111 SER A CA 1
ATOM 913 C C . SER A 1 111 ? -0.069 16.009 -11.603 1.00 56.78 111 SER A C 1
ATOM 915 O O . SER A 1 111 ? -1.099 16.552 -11.203 1.00 56.78 111 SER A O 1
ATOM 917 N N . GLY A 1 112 ? 1.125 16.322 -11.083 1.00 53.31 112 GLY A N 1
ATOM 918 C CA . GLY A 1 112 ? 1.288 17.215 -9.922 1.00 53.31 112 GLY A CA 1
ATOM 919 C C . GLY A 1 112 ? 0.617 16.707 -8.630 1.00 53.31 112 GLY A C 1
ATOM 920 O O . GLY A 1 112 ? 0.665 17.379 -7.599 1.00 53.31 112 GLY A O 1
ATOM 921 N N . ALA A 1 113 ? 0.007 15.515 -8.657 1.00 57.56 113 ALA A N 1
ATOM 922 C CA . ALA A 1 113 ? -0.642 14.883 -7.516 1.00 57.56 113 ALA A CA 1
ATOM 923 C C . ALA A 1 113 ? 0.288 14.646 -6.311 1.00 57.56 113 ALA A C 1
ATOM 925 O O . ALA A 1 113 ? -0.190 14.817 -5.191 1.00 57.56 113 ALA A O 1
ATOM 926 N N . PRO A 1 114 ? 1.590 14.325 -6.466 1.00 62.44 114 PRO A N 1
ATOM 927 C CA . PRO A 1 114 ? 2.463 14.087 -5.316 1.00 62.44 114 PRO A CA 1
ATOM 928 C C . PRO A 1 114 ? 2.622 15.297 -4.412 1.00 62.44 114 PRO A C 1
ATOM 930 O O . PRO A 1 114 ? 2.640 15.138 -3.200 1.00 62.44 114 PRO A O 1
ATOM 933 N N . ILE A 1 115 ? 2.712 16.500 -4.986 1.00 65.31 115 ILE A N 1
ATOM 934 C CA . ILE A 1 115 ? 2.885 17.731 -4.209 1.00 65.31 115 ILE A CA 1
ATOM 935 C C . ILE A 1 115 ? 1.633 17.968 -3.366 1.00 65.31 115 ILE A C 1
ATOM 937 O O . ILE A 1 115 ? 1.739 18.111 -2.154 1.00 65.31 115 ILE A O 1
ATOM 941 N N . LYS A 1 116 ? 0.446 17.868 -3.974 1.00 67.19 116 LYS A N 1
ATOM 942 C CA . LYS A 1 116 ? -0.831 18.028 -3.263 1.00 67.19 116 LYS A CA 1
ATOM 943 C C . LYS A 1 116 ? -1.049 16.954 -2.198 1.00 67.19 116 LYS A C 1
ATOM 945 O O . LYS A 1 116 ? -1.490 17.264 -1.099 1.00 67.19 116 LYS A O 1
ATOM 950 N N . ILE A 1 117 ? -0.728 15.692 -2.492 1.00 70.06 117 ILE A N 1
ATOM 951 C CA . ILE A 1 117 ? -0.820 14.609 -1.501 1.00 70.06 117 ILE A CA 1
ATOM 952 C C . ILE A 1 117 ? 0.151 14.883 -0.348 1.00 70.06 117 ILE A C 1
ATOM 954 O O . ILE A 1 117 ? -0.229 14.771 0.812 1.00 70.06 117 ILE A O 1
ATOM 958 N N . CYS A 1 118 ? 1.382 15.296 -0.645 1.00 70.12 118 CYS A N 1
ATOM 959 C CA . CYS A 1 118 ? 2.360 15.673 0.369 1.00 70.12 118 CYS A CA 1
ATOM 960 C C . CYS A 1 118 ? 1.904 16.878 1.208 1.00 70.12 118 CYS A C 1
ATOM 962 O O . CYS A 1 118 ? 2.141 16.874 2.410 1.00 70.12 118 CYS A O 1
ATOM 964 N N . GLU A 1 119 ? 1.245 17.879 0.624 1.00 74.06 119 GLU A N 1
ATOM 965 C CA . GLU A 1 119 ? 0.680 19.030 1.347 1.00 74.06 119 GLU A CA 1
ATOM 966 C C . GLU A 1 119 ? -0.450 18.618 2.305 1.00 74.06 119 GLU A C 1
ATOM 968 O O . GLU A 1 119 ? -0.544 19.145 3.411 1.00 74.06 119 GLU A O 1
ATOM 973 N N . ILE A 1 120 ? -1.278 17.646 1.908 1.00 75.94 120 ILE A N 1
ATOM 974 C CA . ILE A 1 120 ? -2.396 17.123 2.716 1.00 75.94 120 ILE A CA 1
ATOM 975 C C . ILE A 1 120 ? -1.910 16.171 3.826 1.00 75.94 120 ILE A C 1
ATOM 977 O O . ILE A 1 120 ?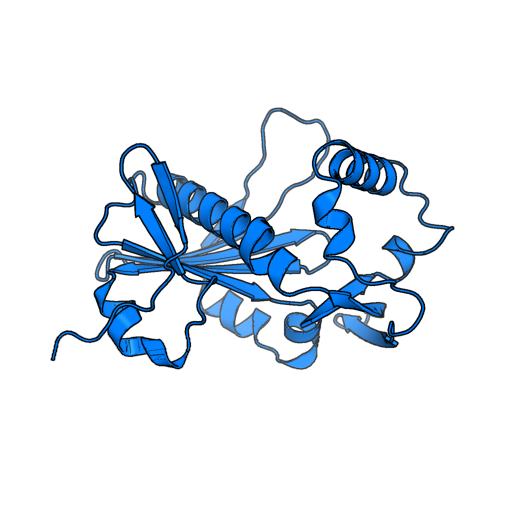 -2.613 15.959 4.816 1.00 75.94 120 ILE A O 1
ATOM 981 N N . LEU A 1 121 ? -0.713 15.594 3.678 1.00 79.88 121 LEU A N 1
ATOM 982 C CA . LEU A 1 121 ? -0.086 14.690 4.646 1.00 79.88 121 LEU A CA 1
ATOM 983 C C . LEU A 1 121 ? 1.090 15.391 5.352 1.00 79.88 121 LEU A C 1
ATOM 985 O O . LEU A 1 121 ? 2.243 15.224 4.937 1.00 79.88 121 LEU A O 1
ATOM 989 N N . PRO A 1 122 ? 0.819 16.192 6.402 1.00 73.12 122 PRO A N 1
ATOM 990 C CA . PRO A 1 122 ? 1.814 17.082 6.993 1.00 73.12 122 PRO A CA 1
ATOM 991 C C . PRO A 1 122 ? 2.868 16.347 7.826 1.00 73.12 122 PRO A C 1
ATOM 993 O O . PRO A 1 122 ? 3.967 16.871 8.007 1.00 73.12 122 PRO A O 1
ATOM 996 N N . PHE A 1 123 ? 2.561 15.153 8.339 1.00 77.12 123 PHE A N 1
ATOM 997 C CA . PHE A 1 123 ? 3.485 14.411 9.190 1.00 77.12 123 PHE A CA 1
ATOM 998 C C . PHE A 1 123 ? 4.418 13.538 8.356 1.00 77.12 123 PHE A C 1
ATOM 1000 O O . PHE A 1 123 ? 4.006 12.913 7.377 1.00 77.12 123 PHE A O 1
ATOM 1007 N N . VAL A 1 124 ? 5.684 13.485 8.767 1.00 76.94 124 VAL A N 1
ATOM 1008 C CA . VAL A 1 124 ? 6.732 12.668 8.148 1.00 76.94 124 VAL A CA 1
ATOM 1009 C C . VAL A 1 124 ? 7.218 11.655 9.175 1.00 76.94 124 VAL A C 1
ATOM 1011 O O . VAL A 1 124 ? 7.605 12.033 10.278 1.00 76.94 124 VAL A O 1
ATOM 1014 N N . GLY A 1 125 ? 7.216 10.382 8.796 1.00 66.81 125 GLY A N 1
ATOM 1015 C CA . GLY A 1 125 ? 7.810 9.301 9.567 1.00 66.81 125 GLY A CA 1
ATOM 1016 C C . GLY A 1 125 ? 8.966 8.646 8.813 1.00 66.81 125 GLY A C 1
ATOM 1017 O O . GLY A 1 125 ? 8.973 8.551 7.582 1.00 66.81 125 GLY A O 1
ATOM 1018 N N . GLU A 1 126 ? 9.954 8.169 9.566 1.00 62.91 126 GLU A N 1
ATOM 1019 C CA . GLU A 1 126 ? 11.060 7.367 9.045 1.00 62.91 126 GLU A CA 1
ATOM 1020 C C . GLU A 1 126 ? 11.117 6.033 9.790 1.00 62.91 126 GLU A C 1
ATOM 1022 O O . GLU A 1 126 ? 11.242 6.000 11.015 1.00 62.91 126 GLU A O 1
ATOM 1027 N N . MET A 1 127 ? 11.072 4.917 9.057 1.00 54.75 127 MET A N 1
ATOM 1028 C CA . MET A 1 127 ? 11.368 3.606 9.632 1.00 54.75 127 MET A CA 1
ATOM 1029 C C . MET A 1 127 ? 12.805 3.205 9.306 1.00 54.75 127 MET A C 1
ATOM 1031 O O . MET A 1 127 ? 13.149 2.895 8.168 1.00 54.75 127 MET A O 1
ATOM 1035 N N . ALA A 1 128 ? 13.646 3.178 10.340 1.00 46.88 128 ALA A N 1
ATOM 1036 C CA . ALA A 1 128 ? 14.958 2.549 10.294 1.00 46.88 128 ALA A CA 1
ATOM 1037 C C . ALA A 1 128 ? 14.881 1.171 10.967 1.00 46.88 128 ALA A C 1
ATOM 1039 O O . ALA A 1 128 ? 14.763 1.060 12.189 1.00 46.88 128 ALA A O 1
ATOM 1040 N N . THR A 1 129 ? 14.956 0.097 10.184 1.00 42.00 129 THR A N 1
ATOM 1041 C CA . THR A 1 129 ? 15.101 -1.264 10.710 1.00 42.00 129 THR A CA 1
ATOM 1042 C C . THR A 1 129 ? 16.489 -1.405 11.340 1.00 42.00 129 THR A C 1
ATOM 1044 O O . THR A 1 129 ? 17.501 -1.437 10.646 1.00 42.00 129 THR A O 1
ATOM 1047 N N . ARG A 1 130 ? 16.552 -1.506 12.675 1.00 36.28 130 ARG A N 1
ATOM 1048 C CA . ARG A 1 130 ? 17.792 -1.546 13.487 1.00 36.28 130 ARG A CA 1
ATOM 1049 C C . ARG A 1 130 ? 18.747 -2.730 13.209 1.00 36.28 130 ARG A C 1
ATOM 1051 O O . ARG A 1 130 ? 19.737 -2.867 13.913 1.00 36.28 130 ARG A O 1
ATOM 1058 N N . SER A 1 131 ? 18.476 -3.586 12.222 1.00 38.94 131 SER A N 1
ATOM 1059 C CA . SER A 1 131 ? 19.158 -4.878 12.042 1.00 38.94 131 SER A CA 1
ATOM 1060 C C . SER A 1 131 ? 19.917 -5.052 10.721 1.00 38.94 131 SER A C 1
ATOM 1062 O O . SER A 1 131 ? 20.470 -6.129 10.507 1.00 38.94 131 SER A O 1
ATOM 1064 N N . GLN A 1 132 ? 19.974 -4.070 9.820 1.00 37.72 132 GLN A N 1
ATOM 1065 C CA . GLN A 1 132 ? 20.743 -4.244 8.583 1.00 37.72 132 GLN A CA 1
ATOM 1066 C C . GLN A 1 132 ? 21.600 -3.023 8.270 1.00 37.72 132 GLN A C 1
ATOM 1068 O O . GLN A 1 132 ? 21.115 -1.900 8.182 1.00 37.72 132 GLN A O 1
ATOM 1073 N N . SER A 1 133 ? 22.888 -3.274 8.043 1.00 36.94 133 SER A N 1
ATOM 1074 C CA . SER A 1 133 ? 23.907 -2.342 7.546 1.00 36.94 133 SER A CA 1
ATOM 1075 C C . SER A 1 133 ? 23.656 -1.859 6.106 1.00 36.94 133 SER A C 1
ATOM 1077 O O . SER A 1 133 ? 24.581 -1.434 5.424 1.00 36.94 133 SER A O 1
ATOM 1079 N N . PHE A 1 134 ? 22.418 -1.926 5.619 1.00 39.41 134 PHE A N 1
ATOM 1080 C CA . PHE A 1 134 ? 22.055 -1.644 4.237 1.00 39.41 134 PHE A CA 1
ATOM 1081 C C . PHE A 1 134 ? 20.846 -0.712 4.223 1.00 39.41 134 PHE A C 1
ATOM 1083 O O . PHE A 1 134 ? 19.741 -1.087 4.603 1.00 39.41 134 PHE A O 1
ATOM 1090 N N . GLY A 1 135 ? 21.087 0.538 3.823 1.00 39.84 135 GLY A N 1
ATOM 1091 C CA . GLY A 1 135 ? 20.157 1.665 3.878 1.00 39.84 135 GLY A CA 1
ATOM 1092 C C . GLY A 1 135 ? 18.936 1.574 2.960 1.00 39.84 135 GLY A C 1
ATOM 1093 O O . GLY A 1 135 ? 18.721 2.465 2.140 1.00 39.84 135 GLY A O 1
ATOM 1094 N N . SER A 1 136 ? 18.092 0.561 3.117 1.00 48.28 136 SER A N 1
ATOM 1095 C CA . SER A 1 136 ? 16.720 0.588 2.601 1.00 48.28 136 SER A CA 1
ATOM 1096 C C . SER A 1 136 ? 15.795 1.262 3.624 1.00 48.28 136 SER A C 1
ATOM 1098 O O . SER A 1 136 ? 14.954 0.640 4.262 1.00 48.28 136 SER A O 1
ATOM 1100 N N . LYS A 1 137 ? 15.985 2.576 3.798 1.00 61.34 137 LYS A N 1
ATOM 1101 C CA . LYS A 1 137 ? 15.024 3.452 4.477 1.00 61.34 137 LYS A CA 1
ATOM 1102 C C . LYS A 1 137 ? 13.900 3.738 3.480 1.00 61.34 137 LYS A C 1
ATOM 1104 O O . LYS A 1 137 ? 14.138 4.463 2.518 1.00 61.34 137 LYS A O 1
ATOM 1109 N N . PHE A 1 138 ? 12.719 3.152 3.653 1.00 70.25 138 PHE A N 1
ATOM 1110 C CA . PHE A 1 138 ? 11.529 3.758 3.055 1.00 70.25 138 PHE A CA 1
ATOM 1111 C C . PHE A 1 138 ? 11.080 4.889 3.983 1.00 70.25 138 PHE A C 1
ATOM 1113 O O . PHE A 1 138 ? 11.184 4.777 5.209 1.00 70.25 138 PHE A O 1
ATOM 1120 N N . SER A 1 139 ? 10.635 5.996 3.406 1.00 79.75 139 SER A N 1
ATOM 1121 C CA . SER A 1 139 ? 10.009 7.079 4.159 1.00 79.75 139 SER A CA 1
ATOM 1122 C C . SER A 1 139 ? 8.502 6.981 3.996 1.00 79.75 139 SER A C 1
ATOM 1124 O O . SER A 1 139 ? 7.995 6.362 3.057 1.00 79.75 139 SER A O 1
ATOM 1126 N N . TYR A 1 140 ? 7.759 7.566 4.925 1.00 86.44 140 TYR A N 1
ATOM 1127 C CA . TYR A 1 140 ? 6.326 7.709 4.745 1.00 86.44 140 TYR A CA 1
ATOM 1128 C C . TYR A 1 140 ? 5.854 9.060 5.247 1.00 86.44 140 TYR A C 1
ATOM 1130 O O . TYR A 1 140 ? 6.435 9.667 6.146 1.00 86.44 140 TYR A O 1
ATOM 1138 N N . ARG A 1 141 ? 4.773 9.530 4.641 1.00 88.31 141 ARG A N 1
ATOM 1139 C CA . ARG A 1 141 ? 3.990 10.649 5.141 1.00 88.31 141 ARG A CA 1
ATOM 1140 C C . ARG A 1 141 ? 2.649 10.159 5.611 1.00 88.31 141 ARG A C 1
ATOM 1142 O O . ARG A 1 141 ? 2.119 9.193 5.060 1.00 88.31 141 ARG A O 1
ATOM 1149 N N . TYR A 1 142 ? 2.096 10.831 6.605 1.00 90.44 142 TYR A N 1
ATOM 1150 C CA . TYR A 1 142 ? 0.791 10.469 7.114 1.00 90.44 142 TYR A CA 1
ATOM 1151 C C . TYR A 1 142 ? -0.016 11.670 7.595 1.00 90.44 142 TYR A C 1
ATOM 1153 O O . TYR A 1 142 ? 0.498 12.767 7.813 1.00 90.44 142 TYR A O 1
ATOM 1161 N N . SER A 1 143 ? -1.314 11.440 7.736 1.00 90.94 143 SER A N 1
ATOM 1162 C CA . SER A 1 143 ? -2.245 12.332 8.412 1.00 90.94 143 SER A CA 1
ATOM 1163 C C . SER A 1 143 ? -3.257 11.478 9.153 1.00 90.94 143 SER A C 1
ATOM 1165 O O . SER A 1 143 ? -3.791 10.530 8.576 1.00 90.94 143 SER A O 1
ATOM 1167 N N . LEU A 1 144 ? -3.485 11.792 10.425 1.00 90.00 144 LEU A N 1
ATOM 1168 C CA . LEU A 1 144 ? -4.454 11.112 11.277 1.00 90.00 144 LEU A CA 1
ATOM 1169 C C . LEU A 1 144 ? -5.504 12.119 11.727 1.00 90.00 144 LEU A C 1
ATOM 1171 O O . LEU A 1 144 ? -5.180 13.255 12.071 1.00 90.00 144 LEU A O 1
ATOM 1175 N N . SER A 1 145 ? -6.753 11.680 11.752 1.00 86.69 145 SER A N 1
ATOM 1176 C CA . SER A 1 145 ? -7.867 12.423 12.321 1.00 86.69 145 SER A CA 1
ATOM 1177 C C . SER A 1 145 ? -8.479 11.588 13.434 1.00 86.69 145 SER A C 1
ATOM 1179 O O . SER A 1 145 ? -9.139 10.581 13.175 1.00 86.69 145 SER A O 1
ATOM 1181 N N . ASN A 1 146 ? -8.264 12.031 14.673 1.00 75.75 146 ASN A N 1
ATOM 1182 C CA . ASN A 1 146 ? -8.826 11.385 15.860 1.00 75.75 146 ASN A CA 1
ATOM 1183 C C . ASN A 1 146 ? -10.357 11.503 15.895 1.00 75.75 146 ASN A C 1
ATOM 1185 O O . ASN A 1 146 ? -11.025 10.641 16.452 1.00 75.75 146 ASN A O 1
ATOM 1189 N N . GLU A 1 147 ? -10.919 12.556 15.292 1.00 76.31 147 GLU A N 1
ATOM 1190 C CA . GLU A 1 147 ? -12.368 12.789 15.273 1.00 76.31 147 GLU A CA 1
ATOM 1191 C C . GLU A 1 147 ? -13.104 11.818 14.348 1.00 76.31 147 GLU A C 1
ATOM 1193 O O . GLU A 1 147 ? -14.228 11.413 14.635 1.00 76.31 147 GLU A O 1
ATOM 1198 N N . THR A 1 148 ? -12.481 11.449 13.228 1.00 69.62 148 THR A N 1
ATOM 1199 C CA . THR A 1 148 ? -13.109 10.608 12.198 1.00 69.62 148 THR A CA 1
ATOM 1200 C C . THR A 1 148 ? -12.527 9.202 12.125 1.00 69.62 148 THR A C 1
ATOM 1202 O O . THR A 1 148 ? -12.915 8.436 11.242 1.00 69.62 148 THR A O 1
ATOM 1205 N N . ASP A 1 149 ? -11.612 8.872 13.042 1.00 83.31 149 ASP A N 1
ATOM 1206 C CA . ASP A 1 149 ? -10.909 7.589 13.108 1.00 83.31 149 ASP A CA 1
ATOM 1207 C C . ASP A 1 149 ? -10.303 7.193 11.748 1.00 83.31 149 ASP A C 1
ATOM 1209 O O . ASP A 1 149 ? -10.415 6.070 11.243 1.00 83.31 149 ASP A O 1
ATOM 1213 N N . PHE A 1 150 ? -9.727 8.207 11.106 1.00 89.25 150 PHE A N 1
ATOM 1214 C CA . PHE A 1 150 ? -9.242 8.175 9.738 1.00 89.25 150 PHE A CA 1
ATOM 1215 C C . PHE A 1 150 ? -7.729 8.338 9.728 1.00 89.25 150 PHE A C 1
ATOM 1217 O O . PHE A 1 150 ? -7.176 9.169 10.449 1.00 89.25 150 PHE A O 1
ATOM 1224 N N . GLY A 1 151 ? -7.064 7.603 8.843 1.00 90.62 151 GLY A N 1
ATOM 1225 C CA . GLY A 1 151 ? -5.641 7.763 8.592 1.00 90.62 151 GLY A CA 1
ATOM 1226 C C . GLY A 1 151 ? -5.320 7.643 7.117 1.00 90.62 151 GLY A C 1
ATOM 1227 O O . GLY A 1 151 ? -5.793 6.729 6.450 1.00 90.62 151 GLY A O 1
ATOM 1228 N N . ALA A 1 152 ? -4.485 8.535 6.607 1.00 91.00 152 ALA A N 1
ATOM 1229 C CA . ALA A 1 152 ? -3.932 8.440 5.266 1.00 91.00 152 ALA A CA 1
ATOM 1230 C C . ALA A 1 152 ? -2.414 8.296 5.348 1.00 91.00 152 ALA A C 1
ATOM 1232 O O . ALA A 1 152 ? -1.772 8.960 6.159 1.00 91.00 152 ALA A O 1
ATOM 1233 N N . PHE A 1 153 ? -1.854 7.433 4.505 1.00 90.88 153 PHE A N 1
ATOM 1234 C CA . PHE A 1 153 ? -0.440 7.084 4.488 1.00 90.88 153 PHE A CA 1
ATOM 1235 C C . PHE A 1 153 ? 0.069 7.087 3.051 1.00 90.88 153 PHE A C 1
ATOM 1237 O O . PHE A 1 153 ? -0.474 6.397 2.191 1.00 90.88 153 PHE A O 1
ATOM 1244 N N . LEU A 1 154 ? 1.138 7.831 2.800 1.00 89.12 154 LEU A N 1
ATOM 1245 C CA . LEU A 1 154 ? 1.914 7.776 1.569 1.00 89.12 154 LEU A CA 1
ATOM 1246 C C . LEU A 1 154 ? 3.258 7.132 1.898 1.00 89.12 154 LEU A C 1
ATOM 1248 O O . LEU A 1 154 ? 4.085 7.750 2.559 1.00 89.12 154 LEU A O 1
ATOM 1252 N N . ILE A 1 155 ? 3.468 5.898 1.453 1.00 88.00 155 ILE A N 1
ATOM 1253 C CA . ILE A 1 155 ? 4.699 5.136 1.666 1.00 88.00 155 ILE A CA 1
ATOM 1254 C C . ILE A 1 155 ? 5.565 5.272 0.422 1.00 88.00 155 ILE A C 1
ATOM 1256 O O . ILE A 1 155 ? 5.152 4.863 -0.661 1.00 88.00 155 ILE A O 1
ATOM 1260 N N . ILE A 1 156 ? 6.751 5.849 0.578 1.00 80.31 156 ILE A N 1
ATOM 1261 C CA . ILE A 1 156 ? 7.673 6.164 -0.510 1.00 80.31 156 ILE A CA 1
ATOM 1262 C C . ILE A 1 156 ? 8.816 5.152 -0.473 1.00 80.31 156 ILE A C 1
ATOM 1264 O O . ILE A 1 156 ? 9.634 5.130 0.452 1.00 80.31 156 ILE A O 1
ATOM 1268 N N . TYR A 1 157 ? 8.860 4.302 -1.493 1.00 77.44 157 TYR A N 1
ATOM 1269 C CA . TYR A 1 157 ? 9.944 3.355 -1.720 1.00 77.44 157 TYR A CA 1
ATOM 1270 C C . TYR A 1 157 ? 11.043 4.016 -2.568 1.00 77.44 157 TYR A C 1
ATOM 1272 O O . TYR A 1 157 ? 10.864 5.114 -3.103 1.00 77.44 157 TYR A O 1
ATOM 1280 N N . ARG A 1 158 ? 12.210 3.367 -2.675 1.00 67.12 158 ARG A N 1
ATOM 1281 C CA . ARG A 1 158 ? 13.287 3.838 -3.562 1.00 67.12 158 ARG A CA 1
ATOM 1282 C C . ARG A 1 158 ? 12.774 3.983 -5.006 1.00 67.12 158 ARG A C 1
ATOM 1284 O O . ARG A 1 158 ? 11.853 3.275 -5.409 1.00 67.12 158 ARG A O 1
ATOM 1291 N N . ASP A 1 159 ? 13.376 4.909 -5.751 1.00 61.78 159 ASP A N 1
ATOM 1292 C CA . ASP A 1 159 ? 13.156 5.105 -7.193 1.00 61.78 159 ASP A CA 1
ATOM 1293 C C . ASP A 1 159 ? 11.722 5.527 -7.585 1.00 61.78 159 ASP A C 1
ATOM 1295 O O . ASP A 1 159 ? 11.175 5.102 -8.599 1.00 61.78 159 ASP A O 1
ATOM 1299 N N . CYS A 1 160 ? 11.113 6.408 -6.778 1.00 58.91 160 CYS A N 1
ATOM 1300 C CA . CYS A 1 160 ? 9.836 7.086 -7.065 1.00 58.91 160 CYS A CA 1
ATOM 1301 C C . CYS A 1 160 ? 8.596 6.180 -7.159 1.00 58.91 160 CYS A C 1
ATOM 1303 O O . CYS A 1 160 ? 7.556 6.605 -7.665 1.00 58.91 160 CYS A O 1
ATOM 1305 N N . VAL A 1 161 ? 8.661 4.960 -6.623 1.00 73.25 161 VAL A N 1
ATOM 1306 C CA . VAL A 1 161 ? 7.472 4.125 -6.424 1.00 73.25 161 VAL A CA 1
ATOM 1307 C C . VAL A 1 161 ? 6.857 4.454 -5.069 1.00 73.25 161 VAL A C 1
ATOM 1309 O O . VAL A 1 161 ? 7.542 4.413 -4.047 1.00 73.25 161 VAL A O 1
ATOM 1312 N N . ALA A 1 162 ? 5.551 4.717 -5.032 1.00 80.75 162 ALA A N 1
ATOM 1313 C CA . ALA A 1 162 ? 4.850 4.886 -3.767 1.00 80.75 162 ALA A CA 1
ATOM 1314 C C . ALA A 1 162 ? 3.554 4.087 -3.691 1.00 80.75 162 ALA A C 1
ATOM 1316 O O . ALA A 1 162 ? 2.855 3.875 -4.683 1.00 80.75 162 ALA A O 1
ATOM 1317 N N . GLY A 1 163 ? 3.218 3.691 -2.471 1.00 87.81 163 GLY A N 1
ATOM 1318 C CA . GLY A 1 163 ? 1.891 3.225 -2.107 1.00 87.81 163 GLY A CA 1
ATOM 1319 C C . GLY A 1 163 ? 1.141 4.333 -1.383 1.00 87.81 163 GLY A C 1
ATOM 1320 O O . GLY A 1 163 ? 1.679 4.939 -0.461 1.00 87.81 163 GLY A O 1
ATOM 1321 N N . PHE A 1 164 ? -0.103 4.587 -1.766 1.00 88.75 164 PHE A N 1
ATOM 1322 C CA . PHE A 1 164 ? -1.021 5.398 -0.980 1.00 88.75 164 PHE A CA 1
ATOM 1323 C C . PHE A 1 164 ? -2.076 4.499 -0.351 1.00 88.75 164 PHE A C 1
ATOM 1325 O O . PHE A 1 164 ? -2.634 3.620 -1.008 1.00 88.75 164 PHE A O 1
ATOM 1332 N N . ALA A 1 165 ? -2.343 4.705 0.929 1.00 92.38 165 ALA A N 1
ATOM 1333 C CA . ALA A 1 165 ? -3.302 3.914 1.665 1.00 92.38 165 ALA A CA 1
ATOM 1334 C C . ALA A 1 165 ? -4.142 4.778 2.596 1.00 92.38 165 ALA A C 1
ATOM 1336 O O . ALA A 1 165 ? -3.671 5.766 3.155 1.00 92.38 165 ALA A O 1
ATOM 1337 N N . VAL A 1 166 ? -5.392 4.369 2.773 1.00 91.94 166 VAL A N 1
ATOM 1338 C CA . VAL A 1 166 ? -6.367 5.018 3.641 1.00 91.94 166 VAL A CA 1
ATOM 1339 C C . VAL A 1 166 ? -6.949 3.983 4.584 1.00 91.94 166 VAL A C 1
ATOM 1341 O O . VAL A 1 166 ? -7.434 2.942 4.147 1.00 91.94 166 VAL A O 1
ATOM 1344 N N . VAL A 1 167 ? -6.933 4.296 5.870 1.00 93.69 167 VAL A N 1
ATOM 1345 C CA . VAL A 1 167 ? -7.643 3.595 6.929 1.00 93.69 167 VAL A CA 1
ATOM 1346 C C . VAL A 1 167 ? -8.857 4.429 7.310 1.00 93.69 167 VAL A C 1
ATOM 1348 O O . VAL A 1 167 ? -8.723 5.619 7.581 1.00 93.69 167 VAL A O 1
ATOM 1351 N N . ALA A 1 168 ? -10.036 3.817 7.318 1.00 91.56 168 ALA A N 1
ATOM 1352 C CA . ALA A 1 168 ? -11.264 4.479 7.749 1.00 91.56 168 ALA A CA 1
ATOM 1353 C C . ALA A 1 168 ? -12.311 3.456 8.228 1.00 91.56 168 ALA A C 1
ATOM 1355 O O . ALA A 1 168 ? -12.194 2.262 7.914 1.00 91.56 168 ALA A O 1
ATOM 1356 N N . PRO A 1 169 ? -13.365 3.898 8.936 1.00 90.44 169 PRO A N 1
ATOM 1357 C CA . PRO A 1 169 ? -14.551 3.089 9.188 1.00 90.44 169 PRO A CA 1
ATOM 1358 C C . PRO A 1 169 ? -15.185 2.583 7.887 1.00 90.44 169 PRO A C 1
ATOM 1360 O O . PRO A 1 169 ? -15.157 3.250 6.846 1.00 90.44 169 PRO A O 1
ATOM 1363 N N . SER A 1 170 ? -15.776 1.391 7.942 1.00 87.50 170 SER A N 1
ATOM 1364 C CA . SER A 1 170 ? -16.371 0.710 6.784 1.00 87.50 170 SER A CA 1
ATOM 1365 C C . SER A 1 170 ? -17.420 1.565 6.069 1.00 87.50 170 SER A C 1
ATOM 1367 O O . SER A 1 170 ? -17.517 1.540 4.843 1.00 87.50 170 SER A O 1
ATOM 1369 N N . GLU A 1 171 ? -18.173 2.355 6.828 1.00 84.00 171 GLU A N 1
ATOM 1370 C CA . GLU A 1 171 ? -19.266 3.206 6.366 1.00 84.00 171 GLU A CA 1
ATOM 1371 C C . GLU A 1 171 ? -18.770 4.325 5.444 1.00 84.00 171 GLU A C 1
ATOM 1373 O O . GLU A 1 171 ? -19.481 4.730 4.522 1.00 84.00 171 GLU A O 1
ATOM 1378 N N . MET A 1 172 ? -17.535 4.804 5.638 1.00 81.62 172 MET A N 1
ATOM 1379 C CA . MET A 1 172 ? -16.944 5.801 4.745 1.00 81.62 172 MET A CA 1
ATOM 1380 C C . MET A 1 172 ? -16.716 5.222 3.348 1.00 81.62 172 MET A C 1
ATOM 1382 O O . MET A 1 172 ? -16.994 5.882 2.351 1.00 81.62 172 MET A O 1
ATOM 1386 N N . PHE A 1 173 ? -16.286 3.964 3.252 1.00 81.50 173 PHE A N 1
ATOM 1387 C CA . PHE A 1 173 ? -16.044 3.322 1.960 1.00 81.50 173 PHE A CA 1
ATOM 1388 C C . PHE A 1 173 ? -17.337 2.974 1.215 1.00 81.50 173 PHE A C 1
ATOM 1390 O O . PHE A 1 173 ? -17.339 2.975 -0.011 1.00 81.50 173 PHE A O 1
ATOM 1397 N N . ILE A 1 174 ? -18.451 2.772 1.927 1.00 73.88 174 ILE A N 1
ATOM 1398 C CA . ILE A 1 174 ? -19.783 2.655 1.309 1.00 73.88 174 ILE A CA 1
ATOM 1399 C C . ILE A 1 174 ? -20.151 3.958 0.584 1.00 73.88 174 ILE A C 1
ATOM 1401 O O . ILE A 1 174 ? -20.657 3.923 -0.537 1.00 73.88 174 ILE A O 1
ATOM 1405 N N . ARG A 1 175 ? -19.860 5.118 1.188 1.00 69.56 175 ARG A N 1
ATOM 1406 C CA . ARG A 1 175 ? -20.166 6.428 0.585 1.00 69.56 175 ARG A CA 1
ATOM 1407 C C . ARG A 1 175 ? -19.331 6.717 -0.663 1.00 69.56 175 ARG A C 1
ATOM 1409 O O . ARG A 1 175 ? -19.840 7.319 -1.602 1.00 69.56 175 ARG A O 1
ATOM 1416 N N . TYR A 1 176 ? -18.078 6.266 -0.690 1.00 67.00 176 TYR A N 1
ATOM 1417 C CA . TYR A 1 176 ? -17.134 6.509 -1.792 1.00 67.00 176 TYR A CA 1
ATOM 1418 C C . TYR A 1 176 ? -16.938 5.297 -2.713 1.00 67.00 176 TYR A C 1
ATOM 1420 O O . TYR A 1 176 ? -15.967 5.223 -3.468 1.00 67.00 176 TYR A O 1
ATOM 1428 N N . ASN A 1 177 ? -17.871 4.346 -2.671 1.00 65.19 177 ASN A N 1
ATOM 1429 C CA . ASN A 1 177 ? -17.714 3.028 -3.275 1.00 65.19 177 ASN A CA 1
ATOM 1430 C C . ASN A 1 177 ? -17.452 3.052 -4.793 1.00 65.19 177 ASN A C 1
ATOM 1432 O O . ASN A 1 177 ? -16.780 2.177 -5.329 1.00 65.19 177 ASN A O 1
ATOM 1436 N N . SER A 1 178 ? -17.928 4.086 -5.493 1.00 58.19 178 SER A N 1
ATOM 1437 C CA . SER A 1 178 ? -17.726 4.255 -6.939 1.00 58.19 178 SER A CA 1
ATOM 1438 C C . SER A 1 178 ? -16.261 4.448 -7.353 1.00 58.19 178 SER A C 1
ATOM 1440 O O . SER A 1 178 ? -15.944 4.297 -8.532 1.00 58.19 178 SER A O 1
ATOM 1442 N N . GLN A 1 179 ? -15.366 4.770 -6.415 1.00 65.38 179 GLN A N 1
ATOM 1443 C CA . GLN A 1 179 ? -13.949 5.033 -6.689 1.00 65.38 179 GLN A CA 1
ATOM 1444 C C . GLN A 1 179 ? -13.021 3.873 -6.288 1.00 65.38 179 GLN A C 1
ATOM 1446 O O . GLN A 1 179 ? -11.838 3.895 -6.624 1.00 65.38 179 GLN A O 1
ATOM 1451 N N . ILE A 1 180 ? -13.542 2.848 -5.606 1.00 69.31 180 ILE A N 1
ATOM 1452 C CA . ILE A 1 180 ? -12.751 1.753 -5.028 1.00 69.31 180 ILE A CA 1
ATOM 1453 C C . ILE A 1 180 ? -12.906 0.508 -5.895 1.00 69.31 180 ILE A C 1
ATOM 1455 O O . ILE A 1 180 ? -14.016 0.115 -6.252 1.00 69.31 180 ILE A O 1
ATOM 1459 N N . ARG A 1 181 ? -11.794 -0.152 -6.237 1.00 70.69 181 ARG A N 1
ATOM 1460 C CA . ARG A 1 181 ? -11.833 -1.393 -7.019 1.00 70.69 181 ARG A CA 1
ATOM 1461 C C . ARG A 1 181 ? -11.704 -2.608 -6.109 1.00 70.69 181 ARG A C 1
ATOM 1463 O O . ARG A 1 181 ? -11.006 -2.599 -5.096 1.00 70.69 181 ARG A O 1
ATOM 1470 N N . VAL A 1 182 ? -12.328 -3.709 -6.523 1.00 59.12 182 VAL A N 1
ATOM 1471 C CA . VAL A 1 182 ? -12.099 -5.018 -5.901 1.00 59.12 182 VAL A CA 1
ATOM 1472 C C . VAL A 1 182 ? -10.607 -5.355 -5.987 1.00 59.12 182 VAL A C 1
ATOM 1474 O O . VAL A 1 182 ? -10.003 -5.285 -7.066 1.00 59.12 182 VAL A O 1
ATOM 1477 N N . GLY A 1 183 ? -10.031 -5.713 -4.840 1.00 68.44 183 GLY A N 1
ATOM 1478 C CA . GLY A 1 183 ? -8.599 -5.960 -4.672 1.00 68.44 183 GLY A CA 1
ATOM 1479 C C . GLY A 1 183 ? -7.804 -4.828 -4.032 1.00 68.44 183 GLY A C 1
ATOM 1480 O O . GLY A 1 183 ? -6.657 -5.053 -3.646 1.00 68.44 183 GLY A O 1
ATOM 1481 N N . ASP A 1 184 ? -8.415 -3.657 -3.874 1.00 84.62 184 ASP A N 1
ATOM 1482 C CA . ASP A 1 184 ? -7.791 -2.494 -3.239 1.00 84.62 184 ASP A CA 1
ATOM 1483 C C . ASP A 1 184 ? -8.259 -2.324 -1.786 1.00 84.62 184 ASP A C 1
ATOM 1485 O O . ASP A 1 184 ? -7.603 -1.643 -1.008 1.00 84.62 184 ASP A O 1
ATOM 1489 N N . LEU A 1 185 ? -9.357 -2.979 -1.390 1.00 91.12 185 LEU A N 1
ATOM 1490 C CA . LEU A 1 185 ? -9.945 -2.871 -0.055 1.00 91.12 185 LEU A CA 1
ATOM 1491 C C . LEU A 1 185 ? -9.677 -4.119 0.794 1.00 91.12 185 LEU A C 1
ATOM 1493 O O . LEU A 1 185 ? -9.953 -5.246 0.379 1.00 91.12 185 LEU A O 1
ATOM 1497 N N . PHE A 1 186 ? -9.209 -3.910 2.020 1.00 93.62 186 PHE A N 1
ATOM 1498 C CA . PHE A 1 186 ? -8.848 -4.951 2.975 1.00 93.62 186 PHE A CA 1
ATOM 1499 C C . PHE A 1 186 ? -9.560 -4.740 4.306 1.00 93.62 186 PHE A C 1
ATOM 1501 O O . PHE A 1 186 ? -9.810 -3.611 4.728 1.00 93.62 186 PHE A O 1
ATOM 1508 N N . ARG A 1 187 ? -9.870 -5.842 4.988 1.00 93.06 187 ARG A N 1
ATOM 1509 C CA . ARG A 1 187 ? -10.459 -5.838 6.328 1.00 93.06 187 ARG A CA 1
ATOM 1510 C C . ARG A 1 187 ? -9.622 -6.676 7.290 1.00 93.06 187 ARG A C 1
ATOM 1512 O O . ARG A 1 187 ? -9.124 -7.729 6.882 1.00 93.06 187 ARG A O 1
ATOM 1519 N N . PRO A 1 188 ? -9.492 -6.266 8.556 1.00 93.19 188 PRO A N 1
ATOM 1520 C CA . PRO A 1 188 ? -8.946 -7.131 9.584 1.00 93.19 188 PRO A CA 1
ATOM 1521 C C . PRO A 1 188 ? -9.940 -8.242 9.916 1.00 93.19 188 PRO A C 1
ATOM 1523 O O . PRO A 1 188 ? -11.154 -8.042 10.003 1.00 93.19 188 PRO A O 1
ATOM 1526 N N . VAL A 1 189 ? -9.399 -9.439 10.091 1.00 91.94 189 VAL A N 1
ATOM 1527 C CA . VAL A 1 189 ? -10.128 -10.656 10.405 1.00 91.94 189 VAL A CA 1
ATOM 1528 C C . VAL A 1 189 ? -9.436 -11.326 11.589 1.00 91.94 189 VAL A C 1
ATOM 1530 O O . VAL A 1 189 ? -8.281 -11.752 11.463 1.00 91.94 189 VAL A O 1
ATOM 1533 N N . PRO A 1 190 ? -10.120 -11.435 12.743 1.00 86.81 190 PRO A N 1
ATOM 1534 C CA . PRO A 1 190 ? -9.551 -12.057 13.932 1.00 86.81 190 PRO A CA 1
ATOM 1535 C C . PRO A 1 190 ? -8.975 -13.445 13.631 1.00 86.81 190 PRO A C 1
ATOM 1537 O O . PRO A 1 190 ? -9.612 -14.262 12.967 1.00 86.81 190 PRO A O 1
ATOM 1540 N N . GLY A 1 191 ? -7.740 -13.686 14.078 1.00 87.25 191 GLY A N 1
ATOM 1541 C CA . GLY A 1 191 ? -7.020 -14.950 13.876 1.00 87.25 191 GLY A CA 1
ATOM 1542 C C . GLY A 1 191 ? -6.505 -15.212 12.453 1.00 87.25 191 GLY A C 1
ATOM 1543 O O . GLY A 1 191 ? -5.765 -16.172 12.264 1.00 87.25 191 GLY A O 1
ATOM 1544 N N . ARG A 1 192 ? -6.853 -14.380 11.459 1.00 87.69 192 ARG A N 1
ATOM 1545 C CA . ARG A 1 192 ? -6.438 -14.551 10.049 1.00 87.69 192 ARG A CA 1
ATOM 1546 C C . ARG A 1 192 ? -5.635 -13.376 9.484 1.00 87.69 192 ARG A C 1
ATOM 1548 O O . ARG A 1 192 ? -5.012 -13.512 8.436 1.00 87.69 192 ARG A O 1
ATOM 1555 N N . GLY A 1 193 ? -5.597 -12.241 10.183 1.00 91.00 193 GLY A N 1
ATOM 1556 C CA . GLY A 1 193 ? -4.849 -11.056 9.762 1.00 91.00 193 GLY A CA 1
ATOM 1557 C C . GLY A 1 193 ? -5.693 -10.150 8.871 1.00 91.00 193 GLY A C 1
ATOM 1558 O O . GLY A 1 193 ? -6.781 -9.756 9.271 1.00 91.00 193 GLY A O 1
ATOM 1559 N N . LEU A 1 194 ? -5.196 -9.792 7.686 1.00 93.31 194 LEU A N 1
ATOM 1560 C CA . LEU A 1 194 ? -5.927 -8.968 6.718 1.00 93.31 194 LEU A CA 1
ATOM 1561 C C . LEU A 1 194 ? -6.449 -9.830 5.571 1.00 93.31 194 LEU A C 1
ATOM 1563 O O . LEU A 1 194 ? -5.689 -10.584 4.966 1.00 93.31 194 LEU A O 1
ATOM 1567 N N . GLU A 1 195 ? -7.723 -9.657 5.232 1.00 92.31 195 GLU A N 1
ATOM 1568 C CA . GLU A 1 195 ? -8.345 -10.279 4.066 1.00 92.31 195 GLU A CA 1
ATOM 1569 C C . GLU A 1 195 ? -8.785 -9.226 3.056 1.00 92.31 195 GLU A C 1
ATOM 1571 O O . GLU A 1 195 ? -9.292 -8.162 3.415 1.00 92.31 195 GLU A O 1
ATOM 1576 N N . MET A 1 196 ? -8.619 -9.554 1.779 1.00 89.62 196 MET A N 1
ATOM 1577 C CA . MET A 1 196 ? -9.148 -8.769 0.673 1.00 89.62 196 MET A CA 1
ATOM 1578 C C . MET A 1 196 ? -10.678 -8.844 0.673 1.00 89.62 196 MET A C 1
ATOM 1580 O O . MET A 1 196 ? -11.257 -9.927 0.779 1.00 89.62 196 MET A O 1
ATOM 1584 N N . CYS A 1 197 ? -11.341 -7.701 0.529 1.00 85.88 197 CYS A N 1
ATOM 1585 C CA . CYS A 1 197 ? -12.785 -7.660 0.342 1.00 85.88 197 CYS A CA 1
ATOM 1586 C C . CYS A 1 197 ? -13.096 -8.116 -1.090 1.00 85.88 197 CYS A C 1
ATOM 1588 O O . CYS A 1 197 ? -12.718 -7.452 -2.057 1.00 85.88 197 CYS A O 1
ATOM 1590 N N . LEU A 1 198 ? -13.738 -9.281 -1.220 1.00 77.69 198 LEU A N 1
ATOM 1591 C CA . LEU A 1 198 ? -14.146 -9.848 -2.515 1.00 77.69 198 LEU A CA 1
ATOM 1592 C C . LEU A 1 198 ? -15.341 -9.108 -3.122 1.00 77.69 198 LEU A C 1
ATOM 1594 O O . LEU A 1 198 ? -15.548 -9.141 -4.331 1.00 77.69 198 LEU A O 1
ATOM 1598 N N . GLU A 1 199 ? -16.082 -8.409 -2.271 1.00 71.06 199 GLU A N 1
ATOM 1599 C CA . GLU A 1 199 ? -17.209 -7.568 -2.624 1.00 71.06 199 GLU A CA 1
ATOM 1600 C C . GLU A 1 199 ? -17.004 -6.204 -1.980 1.00 71.06 199 GLU A C 1
ATOM 1602 O O . GLU A 1 199 ? -16.444 -6.079 -0.884 1.00 71.06 199 GLU A O 1
ATOM 1607 N N . LEU A 1 200 ? -17.445 -5.173 -2.686 1.00 64.56 200 LEU A N 1
ATOM 1608 C CA . LEU A 1 200 ? -17.513 -3.840 -2.125 1.00 64.56 200 LEU A CA 1
ATOM 1609 C C . LEU A 1 200 ? -18.641 -3.793 -1.087 1.00 64.56 200 LEU A C 1
ATOM 1611 O O . LEU A 1 200 ? -19.675 -4.428 -1.304 1.00 64.56 200 LEU A O 1
ATOM 1615 N N . PRO A 1 201 ? -18.477 -3.069 0.033 1.00 61.69 201 PRO A N 1
ATOM 1616 C CA . PRO A 1 201 ? -19.520 -3.001 1.040 1.00 61.69 201 PRO A CA 1
ATOM 1617 C C . PRO A 1 201 ? -20.771 -2.377 0.405 1.00 61.69 201 PRO A C 1
ATOM 1619 O O . PRO A 1 201 ? -20.748 -1.247 -0.085 1.00 61.69 201 PRO A O 1
ATOM 1622 N N . LEU A 1 202 ? -21.842 -3.168 0.335 1.00 54.28 202 LEU A N 1
ATOM 1623 C CA . LEU A 1 202 ? -23.116 -2.730 -0.218 1.00 54.28 202 LEU A CA 1
ATOM 1624 C C . LEU A 1 202 ? -23.703 -1.663 0.705 1.00 54.28 202 LEU A C 1
ATOM 1626 O O . LEU A 1 202 ? -23.664 -1.804 1.929 1.00 54.28 202 LEU A O 1
ATOM 1630 N N . ALA A 1 203 ? -24.255 -0.601 0.118 1.00 49.91 203 ALA A N 1
ATOM 1631 C CA . ALA A 1 203 ? -25.105 0.305 0.869 1.00 49.91 203 ALA A CA 1
ATOM 1632 C C . ALA A 1 203 ? -26.306 -0.505 1.364 1.00 49.91 203 ALA A C 1
ATOM 1634 O O . ALA A 1 203 ? -27.100 -0.990 0.558 1.00 49.91 203 ALA A O 1
ATOM 1635 N N . ILE A 1 204 ? -26.409 -0.695 2.679 1.00 46.62 204 ILE A N 1
ATOM 1636 C CA . ILE A 1 204 ? -27.681 -1.088 3.277 1.00 46.62 204 ILE A CA 1
ATOM 1637 C C . ILE A 1 204 ? -28.554 0.161 3.151 1.00 46.62 204 ILE A C 1
ATOM 1639 O O . ILE A 1 204 ? -28.291 1.158 3.824 1.00 46.62 204 ILE A O 1
ATOM 1643 N N . VAL A 1 205 ? -29.475 0.132 2.187 1.00 37.84 205 VAL A N 1
ATOM 1644 C CA . VAL A 1 205 ? -30.529 1.142 2.009 1.00 37.84 205 VAL A CA 1
ATOM 1645 C C . VAL A 1 205 ? -31.602 0.914 3.060 1.00 37.84 205 VAL A C 1
ATOM 1647 O O . VAL A 1 205 ? -31.983 -0.265 3.242 1.00 37.84 205 VAL A O 1
#

Radius of gyration: 18.19 Å; chains: 1; bounding box: 56×38×46 Å

Secondary structure (DSSP, 8-state):
-EEEEEGGGTSTT---HHHHHHHHHHHHH-HHHHTTB--HHHH-EEEEEEETTEEEEEEEEEB-HHHIIIIIHHHHHHHHHHHHHHHH-----TTEEEEEEEE-HHHHHHS-HHHHHHHH--EEEE---TT-SS----EEEEEEETTTTEEEEEEE-GGG-EEEEEEEEHHHHHHTGGG--TTTEEEEETTTEEEE-SSPPP---